Protein AF-A0A329L4V3-F1 (afdb_monomer)

Solvent-accessible surface area (backbone atoms only — not comparable to full-atom values): 9876 Å² total; per-residue (Å²): 91,72,54,47,63,72,74,39,91,45,73,69,56,62,65,65,62,52,62,65,64,41,33,74,31,75,33,57,69,75,56,26,53,53,51,52,52,50,46,50,49,50,50,57,72,71,44,76,59,80,90,75,45,57,59,50,86,49,70,67,51,48,46,64,71,48,48,70,73,63,57,86,51,93,43,31,34,35,33,38,36,25,18,34,92,76,36,27,55,71,47,75,46,78,64,31,73,23,71,97,83,58,58,84,75,53,51,66,60,57,49,51,63,25,59,78,65,70,33,45,22,30,34,41,35,40,38,41,55,86,34,58,32,77,81,51,75,62,59,50,53,51,48,51,55,31,36,55,54,28,48,77,68,73,26,44,60,77,41,40,34,27,31,24,68,99,45,67,34,50,36,43,86,70,66,70,98

Radius of gyration: 18.86 Å; Cα contacts (8 Å, |Δi|>4): 272; chains: 1; bounding box: 40×34×52 Å

Mean predicted aligned error: 10.41 Å

Nearest PDB structures (foldseek):
  2qlc-assembly5_E  TM=9.179E-01  e=7.069E-12  Chlorobaculum tepidum TLS
  7vrn-assembly1_K  TM=6.501E-01  e=2.662E+00  Infectious bursal disease virus
  2df7-assembly1_N  TM=5.686E-01  e=3.193E+00  Infectious bursal disease virus
  3fbm-assembly1_A  TM=5.659E-01  e=3.831E+00  Infectious bursal disease virus
  4a6q-assembly1_A  TM=3.610E-01  e=1.638E+00  Mus musculus

Structure (mmCIF, N/CA/C/O backbone):
data_AF-A0A329L4V3-F1
#
_entry.id   AF-A0A329L4V3-F1
#
loop_
_atom_site.group_PDB
_atom_site.id
_atom_site.type_symbol
_atom_site.label_atom_id
_atom_site.label_alt_id
_atom_site.label_comp_id
_atom_site.label_asym_id
_atom_site.label_entity_id
_atom_site.label_seq_id
_atom_site.pdbx_PDB_ins_code
_atom_site.Cartn_x
_atom_site.Cartn_y
_atom_site.Cartn_z
_atom_site.occupancy
_atom_site.B_iso_or_equiv
_atom_site.auth_seq_id
_atom_site.auth_comp_id
_atom_site.auth_asym_id
_atom_site.auth_atom_id
_atom_site.pdbx_PDB_model_n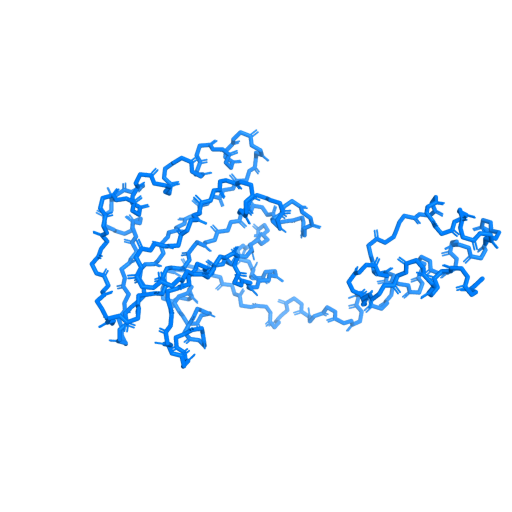um
ATOM 1 N N . MET A 1 1 ? 21.832 -3.636 -29.361 1.00 60.56 1 MET A N 1
ATOM 2 C CA . MET A 1 1 ? 20.584 -4.365 -28.989 1.00 60.56 1 MET A CA 1
ATOM 3 C C . MET A 1 1 ? 20.862 -5.588 -28.113 1.00 60.56 1 MET A C 1
ATOM 5 O O . MET A 1 1 ? 20.188 -5.722 -27.108 1.00 60.56 1 MET A O 1
ATOM 9 N N . GLN A 1 2 ? 21.857 -6.438 -28.414 1.00 65.06 2 GLN A N 1
ATOM 10 C CA . GLN A 1 2 ? 22.253 -7.549 -27.521 1.00 65.06 2 GLN A CA 1
ATOM 11 C C . GLN A 1 2 ? 22.637 -7.089 -26.102 1.00 65.06 2 GLN A C 1
ATOM 13 O O . GLN A 1 2 ? 22.205 -7.708 -25.140 1.00 65.06 2 GLN A O 1
ATOM 18 N N . LEU A 1 3 ? 23.350 -5.962 -25.962 1.00 73.81 3 LEU A N 1
ATOM 19 C CA . LEU A 1 3 ? 23.691 -5.375 -24.654 1.00 73.81 3 LEU A CA 1
ATOM 20 C C . LEU A 1 3 ? 22.460 -4.961 -23.833 1.00 73.81 3 LEU A C 1
ATOM 22 O O . LEU A 1 3 ? 22.457 -5.101 -22.616 1.00 73.81 3 LEU A O 1
ATOM 26 N N . LEU A 1 4 ? 21.393 -4.509 -24.502 1.00 76.12 4 LEU A N 1
ATOM 27 C CA . LEU A 1 4 ? 20.144 -4.110 -23.851 1.00 76.12 4 LEU A CA 1
ATOM 28 C C . LEU A 1 4 ? 19.477 -5.312 -23.165 1.00 76.12 4 LEU A C 1
ATOM 30 O O . LEU A 1 4 ? 19.086 -5.221 -22.009 1.00 76.12 4 LEU A O 1
ATOM 34 N N . PHE A 1 5 ? 19.406 -6.453 -23.857 1.00 75.44 5 PHE A N 1
ATOM 35 C CA . PHE A 1 5 ? 18.840 -7.694 -23.313 1.00 75.44 5 PHE A CA 1
ATOM 36 C C . PHE A 1 5 ? 19.756 -8.395 -22.303 1.00 75.44 5 PHE A C 1
ATOM 38 O O . PHE A 1 5 ? 19.291 -9.242 -21.555 1.00 75.44 5 PHE A O 1
ATOM 45 N N . PHE A 1 6 ? 21.044 -8.043 -22.269 1.00 79.06 6 PHE A N 1
ATOM 46 C CA . PHE A 1 6 ? 21.976 -8.522 -21.246 1.00 79.06 6 PHE A CA 1
ATOM 47 C C . PHE A 1 6 ? 21.888 -7.698 -19.951 1.00 79.06 6 PHE A C 1
ATOM 49 O O . PHE A 1 6 ? 22.116 -8.225 -18.868 1.00 79.06 6 PHE A O 1
ATOM 56 N N . ARG A 1 7 ? 21.557 -6.402 -20.063 1.00 76.12 7 ARG A N 1
ATOM 57 C CA . ARG A 1 7 ? 21.405 -5.471 -18.931 1.00 76.12 7 ARG A CA 1
ATOM 58 C C . ARG A 1 7 ? 20.045 -5.593 -18.237 1.00 76.12 7 ARG A C 1
ATOM 60 O O . ARG A 1 7 ? 19.922 -5.198 -17.085 1.00 76.12 7 ARG A O 1
ATOM 67 N N . ILE A 1 8 ? 19.032 -6.101 -18.936 1.00 78.75 8 ILE A N 1
ATOM 68 C CA . ILE A 1 8 ? 17.637 -6.071 -18.493 1.00 78.75 8 ILE A CA 1
ATOM 69 C C . ILE A 1 8 ? 17.115 -7.487 -18.349 1.00 78.75 8 ILE A C 1
ATOM 71 O O . ILE A 1 8 ? 17.081 -8.244 -19.318 1.00 78.75 8 ILE A O 1
ATOM 75 N N . SER A 1 9 ? 16.650 -7.812 -17.151 1.00 75.50 9 SER A N 1
ATOM 76 C CA . SER A 1 9 ? 16.180 -9.153 -16.803 1.00 75.50 9 SER A CA 1
ATOM 77 C C . SER A 1 9 ? 14.660 -9.225 -16.678 1.00 75.50 9 SER A C 1
ATOM 79 O O . SER A 1 9 ? 14.090 -10.316 -16.688 1.00 75.50 9 SER A O 1
ATOM 81 N N . THR A 1 10 ? 13.977 -8.079 -16.573 1.00 73.06 10 THR A N 1
ATOM 82 C CA . THR A 1 10 ? 12.520 -8.032 -16.399 1.00 73.06 10 THR A CA 1
ATOM 83 C C . THR A 1 10 ? 11.832 -7.032 -17.327 1.00 73.06 10 THR A C 1
ATOM 85 O O . THR A 1 10 ? 12.398 -6.025 -17.750 1.00 73.06 10 THR A O 1
ATOM 88 N N . VAL A 1 11 ? 10.549 -7.281 -17.609 1.00 69.31 11 VAL A N 1
ATOM 89 C CA . VAL A 1 11 ? 9.691 -6.340 -18.352 1.00 69.31 11 VAL A CA 1
ATOM 90 C C . VAL A 1 11 ? 9.584 -4.999 -17.618 1.00 69.31 11 VAL A C 1
ATOM 92 O O . VAL A 1 11 ? 9.545 -3.952 -18.256 1.00 69.31 11 VAL A O 1
ATOM 95 N N . GLN A 1 12 ? 9.580 -5.013 -16.283 1.00 66.50 12 GLN A N 1
ATOM 96 C CA . GLN A 1 12 ? 9.495 -3.796 -15.480 1.00 66.50 12 GLN A CA 1
ATOM 97 C C . GLN A 1 12 ? 10.730 -2.904 -15.665 1.00 66.50 12 GLN A C 1
ATOM 99 O O . GLN A 1 12 ? 10.580 -1.704 -15.879 1.00 66.50 12 GLN A O 1
ATOM 104 N N . GLU A 1 13 ? 11.928 -3.489 -15.639 1.00 72.62 13 GLU A N 1
ATOM 105 C CA . GLU A 1 13 ? 13.185 -2.778 -15.909 1.00 72.62 13 GLU A CA 1
ATOM 106 C C . GLU A 1 13 ? 13.202 -2.193 -17.324 1.00 72.62 13 GLU A C 1
ATOM 108 O O . GLU A 1 13 ? 13.530 -1.022 -17.502 1.00 72.62 13 GLU A O 1
ATOM 113 N N . LEU A 1 14 ? 12.762 -2.967 -18.326 1.00 80.75 14 LEU A N 1
ATOM 114 C CA . LEU A 1 14 ? 12.672 -2.496 -19.711 1.00 80.75 14 LEU A CA 1
ATOM 115 C C . LEU A 1 14 ? 11.777 -1.262 -19.845 1.00 80.75 14 LEU A C 1
ATOM 117 O O . LEU A 1 14 ? 12.086 -0.331 -20.585 1.00 80.75 14 LEU A O 1
ATOM 121 N N . LEU A 1 15 ? 10.648 -1.265 -19.141 1.00 74.31 15 LEU A N 1
ATOM 122 C CA . LEU A 1 15 ? 9.673 -0.188 -19.176 1.00 74.31 15 LEU A CA 1
ATOM 123 C C . LEU A 1 15 ? 10.167 1.085 -18.472 1.00 74.31 15 LEU A C 1
ATOM 125 O O . LEU A 1 15 ? 9.627 2.159 -18.738 1.00 74.31 15 LEU A O 1
ATOM 129 N N . GLU A 1 16 ? 11.141 1.002 -17.573 1.00 76.19 16 GLU A N 1
ATOM 130 C CA . GLU A 1 16 ? 11.609 2.127 -16.753 1.00 76.19 16 GLU A CA 1
ATOM 131 C C . GLU A 1 16 ? 12.876 2.806 -17.268 1.00 76.19 16 GLU A C 1
ATOM 133 O O . GLU A 1 16 ? 13.228 3.861 -16.748 1.00 76.19 16 GLU A O 1
ATOM 138 N N . LEU A 1 17 ? 13.504 2.261 -18.311 1.00 82.94 17 LEU A N 1
ATOM 139 C CA . LEU A 1 17 ? 14.701 2.852 -18.897 1.00 82.94 17 LEU A CA 1
ATOM 140 C C . LEU A 1 17 ? 14.514 4.312 -19.315 1.00 82.94 17 LEU A C 1
ATOM 142 O O . LEU A 1 17 ? 13.510 4.711 -19.920 1.00 82.94 17 LEU A O 1
ATOM 146 N N . THR A 1 18 ? 15.565 5.078 -19.075 1.00 83.56 18 THR A N 1
ATOM 147 C CA . THR A 1 18 ? 15.791 6.411 -19.621 1.00 83.56 18 THR A CA 1
ATOM 148 C C . THR A 1 18 ? 16.388 6.343 -21.028 1.00 83.56 18 THR A C 1
ATOM 150 O O . THR A 1 18 ? 16.866 5.305 -21.495 1.00 83.56 18 THR A O 1
ATOM 153 N N . GLN A 1 19 ? 16.358 7.469 -21.745 1.00 87.38 19 GLN A N 1
ATOM 154 C CA . GLN A 1 19 ? 16.958 7.531 -23.078 1.00 87.38 19 GLN A CA 1
ATOM 155 C C . GLN A 1 19 ? 18.480 7.338 -22.996 1.00 87.38 19 GLN A C 1
ATOM 157 O O . GLN A 1 19 ? 19.067 6.698 -23.867 1.00 87.38 19 GLN A O 1
ATOM 162 N N . GLU A 1 20 ? 19.093 7.875 -21.948 1.00 88.62 20 GLU A N 1
ATOM 163 C CA . GLU A 1 20 ? 20.518 7.822 -21.646 1.00 88.62 20 GLU A CA 1
ATOM 164 C C . GLU A 1 20 ? 20.977 6.373 -21.429 1.00 88.62 20 GLU A C 1
ATOM 166 O O . GLU A 1 20 ? 21.898 5.921 -22.107 1.00 88.62 20 GLU A O 1
ATOM 171 N N . GLU A 1 21 ? 20.267 5.600 -20.604 1.00 88.19 21 GLU A N 1
ATOM 172 C CA . GLU A 1 21 ? 20.581 4.183 -20.348 1.00 88.19 21 GLU A CA 1
ATOM 173 C C . GLU A 1 21 ? 20.454 3.305 -21.602 1.00 88.19 21 GLU A C 1
ATOM 175 O O . GLU A 1 21 ? 21.195 2.334 -21.780 1.00 88.19 21 GLU A O 1
ATOM 180 N N . ILE A 1 22 ? 19.532 3.646 -22.508 1.00 89.25 22 ILE A N 1
ATOM 181 C CA . ILE A 1 22 ? 19.410 2.967 -23.803 1.00 89.25 22 ILE A CA 1
ATOM 182 C C . ILE A 1 22 ? 20.605 3.313 -24.695 1.00 89.25 22 ILE A C 1
ATOM 184 O O . ILE A 1 22 ? 21.134 2.425 -25.366 1.00 89.25 22 ILE A O 1
ATOM 188 N N . ILE A 1 23 ? 21.046 4.575 -24.702 1.00 90.75 23 ILE A N 1
ATOM 189 C CA . ILE A 1 23 ? 22.213 5.020 -25.477 1.00 90.75 23 ILE A CA 1
ATOM 190 C C . ILE A 1 23 ? 23.492 4.331 -24.984 1.00 90.75 23 ILE A C 1
ATOM 192 O O . ILE A 1 23 ? 24.279 3.872 -25.811 1.00 90.75 23 ILE A O 1
ATOM 196 N N . GLU A 1 24 ? 23.654 4.167 -23.668 1.00 91.19 24 GLU A N 1
ATOM 197 C CA . GLU A 1 24 ? 24.756 3.410 -23.049 1.00 91.19 24 GLU A CA 1
ATOM 198 C C . GLU A 1 24 ? 24.824 1.945 -23.512 1.00 91.19 24 GLU A C 1
ATOM 200 O O . GLU A 1 24 ? 25.890 1.337 -23.490 1.00 91.19 24 GLU A O 1
ATOM 205 N N . CYS A 1 25 ? 23.713 1.373 -23.987 1.00 87.12 25 CYS A N 1
ATOM 206 C CA . CYS A 1 25 ? 23.665 0.018 -24.549 1.00 87.12 25 CYS A CA 1
ATOM 207 C C . CYS A 1 25 ? 24.089 -0.044 -26.033 1.00 87.12 25 CYS A C 1
ATOM 209 O O . CYS A 1 25 ? 23.653 -0.947 -26.764 1.00 87.12 25 CYS A O 1
ATOM 211 N N . ASP A 1 26 ? 24.902 0.920 -26.476 1.00 90.69 26 ASP A N 1
ATOM 212 C CA . ASP A 1 26 ? 25.377 1.107 -27.852 1.00 90.69 26 ASP A CA 1
ATOM 213 C C . ASP A 1 26 ? 24.224 1.267 -28.864 1.00 90.69 26 ASP A C 1
ATOM 215 O O . ASP A 1 26 ? 24.149 0.629 -29.919 1.00 90.69 26 ASP A O 1
ATOM 219 N N . ILE A 1 27 ? 23.236 2.096 -28.508 1.00 90.25 27 ILE A N 1
ATOM 220 C CA . ILE A 1 27 ? 22.077 2.394 -29.360 1.00 90.25 27 ILE A CA 1
ATOM 221 C C . ILE A 1 27 ? 22.088 3.877 -29.726 1.00 90.25 27 ILE A C 1
ATOM 223 O O . ILE A 1 27 ? 22.053 4.759 -28.876 1.00 90.25 27 ILE A O 1
ATOM 227 N N . ARG A 1 28 ? 22.069 4.173 -31.031 1.00 93.19 28 ARG A N 1
ATOM 228 C CA . ARG A 1 28 ? 22.086 5.560 -31.525 1.00 93.19 28 ARG A CA 1
ATOM 229 C C . ARG A 1 28 ? 20.877 6.366 -31.017 1.00 93.19 28 ARG A C 1
ATOM 231 O O . ARG A 1 28 ? 19.768 5.822 -30.996 1.00 93.19 28 ARG A O 1
ATOM 238 N N . PRO A 1 29 ? 21.020 7.683 -30.759 1.00 92.06 29 PRO A N 1
ATOM 239 C CA . PRO A 1 29 ? 19.955 8.514 -30.181 1.00 92.06 29 PRO A CA 1
ATOM 240 C C . PRO A 1 29 ? 18.611 8.454 -30.923 1.00 92.06 29 PRO A C 1
ATOM 242 O O . PRO A 1 29 ? 17.552 8.377 -30.302 1.00 92.06 29 PRO A O 1
ATOM 245 N N . ALA A 1 30 ? 18.634 8.421 -32.261 1.00 92.44 30 ALA A N 1
ATOM 246 C CA . ALA A 1 30 ? 17.419 8.306 -33.071 1.00 92.44 30 ALA A CA 1
ATOM 247 C C . ALA A 1 30 ? 16.658 6.993 -32.807 1.00 92.44 30 ALA A C 1
ATOM 249 O O . ALA A 1 30 ? 15.429 6.986 -32.718 1.00 92.44 30 ALA A O 1
ATOM 250 N N . LYS A 1 31 ? 17.386 5.882 -32.635 1.00 90.56 31 LYS A N 1
ATOM 251 C CA . LYS A 1 31 ? 16.799 4.572 -32.339 1.00 90.56 31 LYS A CA 1
ATOM 252 C C . LYS A 1 31 ? 16.355 4.477 -30.880 1.00 90.56 31 LYS A C 1
ATOM 254 O O . LYS A 1 31 ? 15.295 3.915 -30.624 1.00 90.56 31 LYS A O 1
ATOM 259 N N . ALA A 1 32 ? 17.098 5.087 -29.955 1.00 90.50 32 ALA A N 1
ATOM 260 C CA . ALA A 1 32 ? 16.702 5.192 -28.553 1.00 90.50 32 ALA A CA 1
ATOM 261 C C . ALA A 1 32 ? 15.354 5.918 -28.402 1.00 90.50 32 ALA A C 1
ATOM 263 O O . ALA A 1 32 ? 14.456 5.406 -27.738 1.00 90.50 32 ALA A O 1
ATOM 264 N N . LYS A 1 33 ? 15.149 7.035 -29.117 1.00 90.06 33 LYS A N 1
ATOM 265 C CA . LYS A 1 33 ? 13.846 7.724 -29.175 1.00 90.06 33 LYS A CA 1
ATOM 266 C C . LYS A 1 33 ? 12.716 6.822 -29.675 1.00 90.06 33 LYS A C 1
ATOM 268 O O . LYS A 1 33 ? 11.655 6.800 -29.063 1.00 90.06 33 LYS A O 1
ATOM 273 N N . GLN A 1 34 ? 12.939 6.064 -30.752 1.00 92.25 34 GLN A N 1
ATOM 274 C CA . GLN A 1 34 ? 11.935 5.120 -31.263 1.00 92.25 34 GLN A CA 1
ATOM 275 C C . GLN A 1 34 ? 11.583 4.042 -30.230 1.00 92.25 34 GLN A C 1
ATOM 277 O O . GLN A 1 34 ? 10.405 3.758 -30.029 1.00 92.25 34 GLN A O 1
ATOM 282 N N . ILE A 1 35 ? 12.586 3.467 -29.558 1.00 89.44 35 ILE A N 1
ATOM 283 C CA . ILE A 1 35 ? 12.377 2.471 -28.498 1.00 89.44 35 ILE A CA 1
ATOM 284 C C . ILE A 1 35 ? 11.562 3.090 -27.359 1.00 89.44 35 ILE A C 1
ATOM 286 O O . ILE A 1 35 ? 10.541 2.527 -26.978 1.00 89.44 35 ILE A O 1
ATOM 290 N N . MET A 1 36 ? 11.925 4.287 -26.893 1.00 86.31 36 MET A N 1
ATOM 291 C CA . MET A 1 36 ? 11.166 5.008 -25.866 1.00 86.31 36 MET A CA 1
ATOM 292 C C . MET A 1 36 ? 9.708 5.245 -26.267 1.00 86.31 36 MET A C 1
ATOM 294 O O . MET A 1 36 ? 8.806 5.074 -25.446 1.00 86.31 36 MET A O 1
ATOM 298 N N . SER A 1 37 ? 9.449 5.608 -27.525 1.00 86.69 37 SER A N 1
ATOM 299 C CA . SER A 1 37 ? 8.086 5.770 -28.041 1.00 86.69 37 SER A CA 1
ATOM 300 C C . SER A 1 37 ? 7.297 4.461 -28.010 1.00 86.69 37 SER A C 1
ATOM 302 O O . SER A 1 37 ? 6.151 4.463 -27.565 1.00 86.69 37 SER A O 1
ATOM 304 N N . VAL A 1 38 ? 7.904 3.345 -28.423 1.00 88.06 38 VAL A N 1
ATOM 305 C CA . VAL A 1 38 ? 7.265 2.020 -28.388 1.00 88.06 38 VAL A CA 1
ATOM 306 C C . VAL A 1 38 ? 7.005 1.571 -26.952 1.00 88.06 38 VAL A C 1
ATOM 308 O O . VAL A 1 38 ? 5.911 1.098 -26.663 1.00 88.06 38 VAL A O 1
ATOM 311 N N . LEU A 1 39 ? 7.951 1.770 -26.032 1.00 82.88 39 LEU A N 1
ATOM 312 C CA . LEU A 1 39 ? 7.772 1.426 -24.618 1.00 82.88 39 LEU A CA 1
ATOM 313 C C . LEU A 1 39 ? 6.656 2.256 -23.973 1.00 82.88 39 LEU A C 1
ATOM 315 O O . LEU A 1 39 ? 5.828 1.717 -23.242 1.00 82.88 39 LEU A O 1
ATOM 319 N N . ARG A 1 40 ? 6.572 3.555 -24.286 1.00 77.81 40 ARG A N 1
ATOM 320 C CA . ARG A 1 40 ? 5.470 4.424 -23.835 1.00 77.81 40 ARG A CA 1
ATOM 321 C C . ARG A 1 40 ? 4.125 4.001 -24.415 1.00 77.81 40 ARG A C 1
ATOM 323 O O . ARG A 1 40 ? 3.142 3.983 -23.680 1.00 77.81 40 ARG A O 1
ATOM 330 N N . LEU A 1 41 ? 4.078 3.638 -25.695 1.00 79.44 41 LEU A N 1
ATOM 331 C CA . LEU A 1 41 ? 2.865 3.116 -26.323 1.00 79.44 41 LEU A CA 1
ATOM 332 C C . LEU A 1 41 ? 2.452 1.777 -25.699 1.00 79.44 41 LEU A C 1
ATOM 334 O O . LEU A 1 41 ? 1.283 1.584 -25.391 1.00 79.44 41 LEU A O 1
ATOM 338 N N . GLY A 1 42 ? 3.411 0.888 -25.440 1.00 78.25 42 GLY A N 1
ATOM 339 C CA . GLY A 1 42 ? 3.189 -0.371 -24.732 1.00 78.25 42 GLY A CA 1
ATOM 340 C C . GLY A 1 42 ? 2.607 -0.145 -23.338 1.00 78.25 42 GLY A C 1
ATOM 341 O O . GLY A 1 42 ? 1.601 -0.759 -23.001 1.00 78.25 42 GLY A O 1
ATOM 342 N N . LYS A 1 43 ? 3.155 0.807 -22.565 1.00 69.06 43 LYS A N 1
ATOM 343 C CA . LYS A 1 43 ? 2.559 1.232 -21.285 1.00 69.06 43 LYS A CA 1
ATOM 344 C C . LYS A 1 43 ? 1.136 1.733 -21.470 1.00 69.06 43 LYS A C 1
ATOM 346 O O . LYS A 1 43 ? 0.265 1.325 -20.717 1.00 69.06 43 LYS A O 1
ATOM 351 N N . TYR A 1 44 ? 0.897 2.606 -22.447 1.00 67.38 44 TYR A N 1
ATOM 352 C CA . TYR A 1 44 ? -0.424 3.174 -22.708 1.00 67.38 44 TYR A CA 1
ATOM 353 C C . TYR A 1 44 ? -1.467 2.094 -23.027 1.00 67.38 44 TYR A C 1
ATOM 355 O O . TYR A 1 44 ? -2.549 2.117 -22.455 1.00 67.38 44 TYR A O 1
ATOM 363 N N . LEU A 1 45 ? -1.121 1.121 -23.875 1.00 70.31 45 LEU A N 1
ATOM 364 C CA . LEU A 1 45 ? -2.013 0.025 -24.267 1.00 70.31 45 LEU A CA 1
ATOM 365 C C . LEU A 1 45 ? -2.205 -1.022 -23.162 1.00 70.31 45 LEU A C 1
ATOM 367 O O . LEU A 1 45 ? -3.286 -1.586 -23.038 1.00 70.31 45 LEU A O 1
ATOM 371 N N . ALA A 1 46 ? -1.171 -1.283 -22.358 1.00 66.25 46 ALA A N 1
ATOM 372 C CA . ALA A 1 46 ? -1.241 -2.208 -21.225 1.00 66.25 46 ALA A CA 1
ATOM 373 C C . ALA A 1 46 ? -1.895 -1.582 -19.984 1.00 66.25 46 ALA A C 1
ATOM 375 O O . ALA A 1 46 ? -2.232 -2.287 -19.035 1.00 66.25 46 ALA A O 1
ATOM 376 N N . THR A 1 47 ? -2.061 -0.259 -19.971 1.00 59.53 47 THR A N 1
ATOM 377 C CA . THR A 1 47 ? -2.739 0.448 -18.892 1.00 59.53 47 THR A CA 1
ATOM 378 C C . THR A 1 47 ? -4.249 0.288 -19.068 1.00 59.53 47 THR A C 1
ATOM 380 O O . THR A 1 47 ? -4.786 0.761 -20.071 1.00 59.53 47 THR A O 1
ATOM 383 N N . PRO A 1 48 ? -4.967 -0.315 -18.102 1.00 56.19 48 PRO A N 1
ATOM 384 C CA . PRO A 1 48 ? -6.416 -0.433 -18.183 1.00 56.19 48 PRO A CA 1
ATOM 385 C C . PRO A 1 48 ? -7.064 0.951 -18.356 1.00 56.19 48 PRO A C 1
ATOM 387 O O . PRO A 1 48 ? -6.586 1.916 -17.733 1.00 56.19 48 PRO A O 1
ATOM 390 N N . PRO A 1 49 ? -8.147 1.068 -19.150 1.00 58.47 49 PRO A N 1
ATOM 391 C CA . PRO A 1 49 ? -8.913 2.303 -19.272 1.00 58.47 49 PRO A CA 1
ATOM 392 C C . PRO A 1 49 ? -9.235 2.894 -17.895 1.00 58.47 49 PRO A C 1
ATOM 394 O O . PRO A 1 49 ? -9.519 2.171 -16.942 1.00 58.47 49 PRO A O 1
ATOM 397 N N . ALA A 1 50 ? -9.225 4.222 -17.761 1.00 54.25 50 ALA A N 1
ATOM 398 C CA . ALA A 1 50 ? -9.531 4.874 -16.483 1.00 54.25 50 ALA A CA 1
ATOM 399 C C . ALA A 1 50 ? -10.908 4.463 -15.914 1.00 54.25 50 ALA A C 1
ATOM 401 O O . ALA A 1 50 ? -11.090 4.462 -14.701 1.00 54.25 50 ALA A O 1
ATOM 402 N N . SER A 1 51 ? -11.844 4.059 -16.780 1.00 51.31 51 SER A N 1
ATOM 403 C CA . SER A 1 51 ? -13.179 3.559 -16.433 1.00 51.31 51 SER A CA 1
ATOM 404 C C . SER A 1 51 ? -13.203 2.172 -15.779 1.00 51.31 51 SER A C 1
ATOM 406 O O . SER A 1 51 ? -14.240 1.789 -15.252 1.00 51.31 51 SER A O 1
ATOM 408 N N . THR A 1 52 ? -12.101 1.416 -15.800 1.00 61.62 52 THR A N 1
ATOM 409 C CA . THR A 1 52 ? -11.994 0.095 -15.149 1.00 61.62 52 THR A CA 1
ATOM 410 C C . THR A 1 52 ? -11.160 0.126 -13.870 1.00 61.62 52 THR A C 1
ATOM 412 O O . THR A 1 52 ? -10.960 -0.913 -13.247 1.00 61.62 52 THR A O 1
ATOM 415 N N . ARG A 1 53 ? -10.627 1.289 -13.474 1.00 72.75 53 ARG A N 1
ATOM 416 C CA . ARG A 1 53 ? -9.835 1.392 -12.245 1.00 72.75 53 ARG A CA 1
ATOM 417 C C . ARG A 1 53 ? -10.756 1.503 -11.041 1.00 72.75 53 ARG A C 1
ATOM 419 O O . ARG A 1 53 ? -11.627 2.368 -11.002 1.00 72.75 53 ARG A O 1
ATOM 426 N N . ILE A 1 54 ? -10.518 0.650 -10.053 1.00 87.81 54 ILE A N 1
ATOM 427 C CA . ILE A 1 54 ? -11.211 0.696 -8.767 1.00 87.81 54 ILE A CA 1
ATOM 428 C C . ILE A 1 54 ? -10.891 2.041 -8.106 1.00 87.81 54 ILE A C 1
ATOM 430 O O . ILE A 1 54 ? -9.727 2.441 -8.049 1.00 87.81 54 ILE A O 1
ATOM 434 N N . ILE A 1 55 ? -11.922 2.753 -7.652 1.00 94.31 55 ILE A N 1
ATOM 435 C CA . ILE A 1 55 ? -11.795 4.006 -6.904 1.00 94.31 55 ILE A CA 1
ATOM 436 C C . ILE A 1 55 ? -12.133 3.702 -5.455 1.00 94.31 55 ILE A C 1
ATOM 438 O O . ILE A 1 55 ? -13.231 3.224 -5.185 1.00 94.31 55 ILE A O 1
ATOM 442 N N . ILE A 1 56 ? -11.214 4.018 -4.547 1.00 96.12 56 ILE A N 1
ATOM 443 C CA . ILE A 1 56 ? -11.414 3.833 -3.113 1.00 96.12 56 ILE A CA 1
ATOM 444 C C . ILE A 1 56 ? -12.080 5.081 -2.540 1.00 96.12 56 ILE A C 1
ATOM 446 O O . ILE A 1 56 ? -11.509 6.175 -2.560 1.00 96.12 56 ILE A O 1
ATOM 450 N N . LYS A 1 57 ? -13.305 4.925 -2.045 1.00 95.31 57 LYS A N 1
ATOM 451 C CA . LYS A 1 57 ? -14.091 5.981 -1.393 1.00 95.31 57 LYS A CA 1
ATOM 452 C C . LYS A 1 57 ? -14.209 5.751 0.107 1.00 95.31 57 LYS A C 1
ATOM 454 O O . LYS A 1 57 ? -14.408 6.706 0.853 1.00 95.31 57 LYS A O 1
ATOM 459 N N . ASN A 1 58 ? -14.111 4.501 0.539 1.00 96.06 58 ASN A N 1
ATOM 460 C CA . ASN A 1 58 ? -14.218 4.089 1.930 1.00 96.06 58 ASN A CA 1
ATOM 461 C C . ASN A 1 58 ? -13.315 2.864 2.202 1.00 96.06 58 ASN A C 1
ATOM 463 O O . ASN A 1 58 ? -12.770 2.275 1.263 1.00 96.06 58 ASN A O 1
ATOM 467 N N . PRO A 1 59 ? -13.136 2.480 3.476 1.00 96.50 59 PRO A N 1
ATOM 468 C CA . PRO A 1 59 ? -12.361 1.295 3.838 1.00 96.50 59 PRO A CA 1
ATOM 469 C C . PRO A 1 59 ? -12.902 -0.026 3.278 1.00 96.50 59 PRO A C 1
ATOM 471 O O . PRO A 1 59 ? -12.099 -0.916 3.020 1.00 96.50 59 PRO A O 1
ATOM 474 N N . ASP A 1 60 ? -14.208 -0.148 3.014 1.00 96.25 60 ASP A N 1
ATOM 475 C CA . ASP A 1 60 ? -14.777 -1.355 2.393 1.00 96.25 60 ASP A CA 1
ATOM 476 C C . ASP A 1 60 ? -14.251 -1.548 0.961 1.00 96.25 60 ASP A C 1
ATOM 478 O O . ASP A 1 60 ? -13.869 -2.655 0.580 1.00 96.25 60 ASP A O 1
ATOM 482 N N . ASP A 1 61 ? -14.137 -0.467 0.184 1.00 95.88 61 ASP A N 1
ATOM 483 C CA . ASP A 1 61 ? -13.546 -0.511 -1.158 1.00 95.88 61 ASP A CA 1
ATOM 484 C C . ASP A 1 61 ? -12.081 -0.982 -1.098 1.00 95.88 61 ASP A C 1
ATOM 486 O O . ASP A 1 61 ? -11.637 -1.787 -1.919 1.00 95.88 61 ASP A O 1
ATOM 490 N N . ALA A 1 62 ? -11.319 -0.494 -0.112 1.00 96.38 62 ALA A N 1
ATOM 491 C CA . ALA A 1 62 ? -9.938 -0.916 0.109 1.00 96.38 62 ALA A CA 1
ATOM 492 C C . ALA A 1 62 ? -9.854 -2.381 0.560 1.00 96.38 62 ALA A C 1
ATOM 494 O O . ALA A 1 62 ? -8.989 -3.119 0.085 1.00 96.38 62 ALA A O 1
ATOM 495 N N . TYR A 1 63 ? -10.769 -2.822 1.425 1.00 94.94 63 TYR A N 1
ATOM 496 C CA . TYR A 1 63 ? -10.865 -4.208 1.860 1.00 94.94 63 TYR A CA 1
ATOM 497 C C . TYR A 1 63 ? -11.103 -5.154 0.682 1.00 94.94 63 TYR A C 1
ATOM 499 O O . TYR A 1 63 ? -10.381 -6.140 0.547 1.00 94.94 63 TYR A O 1
ATOM 507 N N . GLU A 1 64 ? -12.036 -4.838 -0.219 1.00 92.62 64 GLU A N 1
ATOM 508 C CA . GLU A 1 64 ? -12.306 -5.673 -1.397 1.00 92.62 64 GLU A CA 1
ATOM 509 C C . GLU A 1 64 ? -11.095 -5.761 -2.345 1.00 92.62 64 GLU A C 1
ATOM 511 O O . GLU A 1 64 ? -10.845 -6.819 -2.924 1.00 92.62 64 GLU A O 1
ATOM 516 N N . VAL A 1 65 ? -10.276 -4.705 -2.442 1.00 91.31 65 VAL A N 1
ATOM 517 C CA . VAL A 1 65 ? -8.995 -4.740 -3.179 1.00 91.31 65 VAL A CA 1
ATOM 518 C C . VAL A 1 65 ? -7.958 -5.633 -2.487 1.00 91.31 65 VAL A C 1
ATOM 520 O O . VAL A 1 65 ? -7.174 -6.300 -3.163 1.00 91.31 65 VAL A O 1
ATOM 523 N N . LEU A 1 66 ? -7.932 -5.660 -1.153 1.00 90.81 66 LEU A N 1
ATOM 524 C CA . LEU A 1 66 ? -6.961 -6.431 -0.364 1.00 90.81 66 LEU A CA 1
ATOM 525 C C . LEU A 1 66 ? -7.364 -7.896 -0.173 1.00 90.81 66 LEU A C 1
ATOM 527 O O . LEU A 1 66 ? -6.503 -8.751 0.032 1.00 90.81 66 LEU A O 1
ATOM 531 N N . LYS A 1 67 ? -8.655 -8.206 -0.271 1.00 86.88 67 LYS A N 1
ATOM 532 C CA . LYS A 1 67 ? -9.240 -9.529 -0.030 1.00 86.88 67 LYS A CA 1
ATOM 533 C C . LYS A 1 67 ? -8.561 -10.676 -0.787 1.00 86.88 67 LYS A C 1
ATOM 535 O O . LYS A 1 67 ? -8.347 -11.717 -0.170 1.00 86.88 67 LYS A O 1
ATOM 540 N N . PRO A 1 68 ? -8.125 -10.539 -2.056 1.00 82.81 68 PRO A N 1
ATOM 541 C CA . PRO A 1 68 ? -7.381 -11.604 -2.731 1.00 82.81 68 PRO A CA 1
ATOM 542 C C . PRO A 1 68 ? -6.064 -11.978 -2.033 1.00 82.81 68 PRO A C 1
ATOM 544 O O . PRO A 1 68 ? -5.634 -13.125 -2.120 1.00 82.81 68 PRO A O 1
ATOM 547 N N . HIS A 1 69 ? -5.436 -11.053 -1.300 1.00 78.44 69 HIS A N 1
ATOM 548 C CA . HIS A 1 69 ? -4.197 -11.309 -0.553 1.00 78.44 69 HIS A CA 1
ATOM 549 C C . HIS A 1 69 ? -4.421 -12.104 0.743 1.00 78.44 69 HIS A C 1
ATOM 551 O O . HIS A 1 69 ? -3.454 -12.603 1.327 1.00 78.44 69 HIS A O 1
ATOM 557 N N . LEU A 1 70 ? -5.684 -12.259 1.154 1.00 72.62 70 LEU A N 1
ATOM 558 C CA . LEU A 1 70 ? -6.120 -13.150 2.228 1.00 72.62 70 LEU A CA 1
ATOM 559 C C . LEU A 1 70 ? -6.216 -14.609 1.780 1.00 72.62 70 LEU A C 1
ATOM 561 O O . LEU A 1 70 ? -6.300 -15.500 2.619 1.00 72.62 70 LEU A O 1
ATOM 565 N N . LEU A 1 71 ? -6.204 -14.885 0.476 1.00 65.31 71 LEU A N 1
ATOM 566 C CA . LEU A 1 71 ? -6.211 -16.255 -0.021 1.00 65.31 71 LEU A CA 1
ATOM 567 C C . LEU A 1 71 ? -4.828 -16.876 0.207 1.00 65.31 71 LEU A C 1
ATOM 569 O O . LEU A 1 71 ? -3.807 -16.277 -0.127 1.00 65.31 71 LEU A O 1
ATOM 573 N N . TYR A 1 72 ? -4.804 -18.088 0.770 1.00 57.09 72 TYR A N 1
ATOM 574 C CA . TYR A 1 72 ? -3.582 -18.819 1.122 1.00 57.09 72 TYR A CA 1
ATOM 575 C C . TYR A 1 72 ? -2.694 -18.023 2.109 1.00 57.09 72 TYR A C 1
ATOM 577 O O . TYR A 1 72 ? -1.693 -17.410 1.716 1.00 57.09 72 TYR A O 1
ATOM 585 N N . ARG A 1 73 ? -3.070 -18.035 3.405 1.00 60.97 73 ARG A N 1
ATOM 586 C CA . ARG A 1 73 ? -2.381 -17.349 4.525 1.00 60.97 73 ARG A CA 1
ATOM 587 C C . ARG A 1 73 ? -1.423 -18.257 5.334 1.00 60.97 73 ARG A C 1
ATOM 589 O O . ARG A 1 73 ? -1.676 -18.472 6.515 1.00 60.97 73 ARG A O 1
ATOM 596 N N . PRO A 1 74 ? -0.313 -18.798 4.794 1.00 60.50 74 PRO A N 1
ATOM 597 C CA . PRO A 1 74 ? 0.658 -19.457 5.666 1.00 60.50 74 PRO A CA 1
ATOM 598 C C . PRO A 1 74 ? 1.425 -18.440 6.530 1.00 60.50 74 PRO A C 1
ATOM 600 O O . PRO A 1 74 ? 1.925 -18.804 7.586 1.00 60.50 74 PRO A O 1
ATOM 603 N N . ASN A 1 75 ? 1.514 -17.178 6.084 1.00 71.62 75 ASN A N 1
ATOM 604 C CA . ASN A 1 75 ? 2.434 -16.170 6.607 1.00 71.62 75 ASN A CA 1
ATOM 605 C C . ASN A 1 75 ? 1.789 -14.781 6.696 1.00 71.62 75 ASN A C 1
ATOM 607 O O . ASN A 1 75 ? 0.881 -14.457 5.925 1.00 71.62 75 ASN A O 1
ATOM 611 N N . GLU A 1 76 ? 2.337 -13.959 7.586 1.00 84.94 76 GLU A N 1
ATOM 612 C CA . GLU A 1 76 ? 2.022 -12.541 7.753 1.00 84.94 76 GLU A CA 1
ATOM 613 C C . GLU A 1 76 ? 2.530 -11.718 6.560 1.00 84.94 76 GLU A C 1
ATOM 615 O O . GLU A 1 76 ? 3.630 -11.955 6.043 1.00 84.94 76 GLU A O 1
ATOM 620 N N . LYS A 1 77 ? 1.721 -10.764 6.088 1.00 88.69 77 LYS A N 1
ATOM 621 C CA . LYS A 1 77 ? 2.050 -9.938 4.916 1.00 88.69 77 LYS A CA 1
ATOM 622 C C . LYS A 1 77 ? 1.655 -8.488 5.140 1.00 88.69 77 LYS A C 1
ATOM 624 O O . LYS A 1 77 ? 0.554 -8.218 5.613 1.00 88.69 77 LYS A O 1
ATOM 629 N N . MET A 1 78 ? 2.506 -7.582 4.669 1.00 92.69 78 MET A N 1
ATOM 630 C CA . MET A 1 78 ? 2.155 -6.185 4.444 1.00 92.69 78 MET A CA 1
ATOM 631 C C . MET A 1 78 ? 1.927 -5.953 2.958 1.00 92.69 78 MET A C 1
ATOM 633 O O . MET A 1 78 ? 2.806 -6.181 2.124 1.00 92.69 78 MET A O 1
ATOM 637 N N . VAL A 1 79 ? 0.733 -5.483 2.636 1.00 93.81 79 VAL A N 1
ATOM 638 C CA . VAL A 1 79 ? 0.282 -5.138 1.293 1.00 93.81 79 VAL A CA 1
ATOM 639 C C . VAL A 1 79 ? 0.146 -3.625 1.208 1.00 93.81 79 VAL A C 1
ATOM 641 O O . VAL A 1 79 ? -0.312 -2.978 2.144 1.00 93.81 79 VAL A O 1
ATOM 644 N N . LEU A 1 80 ? 0.541 -3.053 0.082 1.00 97.00 80 LEU A N 1
ATOM 645 C CA . LEU A 1 80 ? 0.396 -1.638 -0.214 1.00 97.00 80 LEU A CA 1
ATOM 646 C C . LEU A 1 80 ? -0.503 -1.467 -1.430 1.00 97.00 80 LEU A C 1
ATOM 648 O O . LEU A 1 80 ? -0.217 -2.017 -2.495 1.00 97.00 80 LEU A O 1
ATOM 652 N N . ILE A 1 81 ? -1.541 -0.653 -1.281 1.00 97.81 81 ILE A N 1
ATOM 653 C CA . ILE A 1 81 ? -2.290 -0.085 -2.399 1.00 97.81 81 ILE A CA 1
ATOM 654 C C . ILE A 1 81 ? -1.682 1.278 -2.714 1.00 97.81 81 ILE A C 1
ATOM 656 O O . ILE A 1 81 ? -1.688 2.163 -1.862 1.00 97.81 81 ILE A O 1
ATOM 660 N N . GLY A 1 82 ? -1.196 1.468 -3.937 1.00 97.69 82 GLY A N 1
ATOM 661 C CA . GLY A 1 82 ? -0.815 2.784 -4.445 1.00 97.69 82 GLY A CA 1
ATOM 662 C C . GLY A 1 82 ? -2.010 3.513 -5.046 1.00 97.69 82 GLY A C 1
ATOM 663 O O . GLY A 1 82 ? -2.732 2.948 -5.872 1.00 97.69 82 GLY A O 1
ATOM 664 N N . LEU A 1 83 ? -2.203 4.773 -4.663 1.00 97.69 83 LEU A N 1
ATOM 665 C CA . LEU A 1 83 ? -3.320 5.610 -5.094 1.00 97.69 83 LEU A CA 1
ATOM 666 C C . LEU A 1 83 ? -2.867 6.740 -6.014 1.00 97.69 83 LEU A C 1
ATOM 668 O O . LEU A 1 83 ? -1.818 7.353 -5.820 1.00 97.69 83 LEU A O 1
ATOM 672 N N . GLY A 1 84 ? -3.687 7.023 -7.024 1.00 94.88 84 GLY A N 1
ATOM 673 C CA . GLY A 1 84 ? -3.574 8.228 -7.841 1.00 94.88 84 GLY A CA 1
ATOM 674 C C . GLY A 1 84 ? -4.401 9.384 -7.277 1.00 94.88 84 GLY A C 1
ATOM 675 O O . GLY A 1 84 ? -5.167 9.219 -6.332 1.00 94.88 84 GLY A O 1
ATOM 676 N N . THR A 1 85 ? -4.335 10.542 -7.939 1.00 91.75 85 THR A N 1
ATOM 677 C CA . THR A 1 85 ? -4.950 11.811 -7.496 1.00 91.75 85 THR A CA 1
ATOM 678 C C . THR A 1 85 ? -6.466 11.756 -7.266 1.00 91.75 85 THR A C 1
ATOM 680 O O . THR A 1 85 ? -7.019 12.621 -6.599 1.00 91.75 85 THR A O 1
ATOM 683 N N . LYS A 1 86 ? -7.168 10.769 -7.836 1.00 92.25 86 LYS A N 1
ATOM 684 C CA . LYS A 1 86 ? -8.618 10.571 -7.658 1.00 92.25 86 LYS A CA 1
ATOM 685 C C . LYS A 1 86 ? -8.947 9.345 -6.797 1.00 92.25 86 LYS A C 1
ATOM 687 O O . LYS A 1 86 ? -10.010 8.757 -6.977 1.00 92.25 86 LYS A O 1
ATOM 692 N N . ASN A 1 87 ? -8.016 8.905 -5.949 1.00 94.44 87 ASN A N 1
ATOM 693 C CA . ASN A 1 87 ? -8.085 7.655 -5.180 1.00 94.44 87 ASN A CA 1
ATOM 694 C C . ASN A 1 87 ? -8.329 6.407 -6.042 1.00 94.44 87 ASN A C 1
ATOM 696 O O . ASN A 1 87 ? -8.837 5.392 -5.568 1.00 94.44 87 ASN A O 1
ATOM 700 N N . ASN A 1 88 ? -7.978 6.465 -7.329 1.00 94.31 88 ASN A N 1
ATOM 701 C CA . ASN A 1 88 ? -7.981 5.283 -8.174 1.00 94.31 88 ASN A CA 1
ATOM 702 C C . ASN A 1 88 ? -6.775 4.412 -7.812 1.00 94.31 88 ASN A C 1
ATOM 704 O O . ASN A 1 88 ? -5.658 4.922 -7.696 1.00 94.31 88 ASN A O 1
ATOM 708 N N . VAL A 1 89 ? -6.983 3.104 -7.720 1.00 94.12 89 VAL A N 1
ATOM 709 C CA . VAL A 1 89 ? -5.900 2.140 -7.529 1.00 94.12 89 VAL A CA 1
ATOM 710 C C . VAL A 1 89 ? -4.960 2.206 -8.736 1.00 94.12 89 VAL A C 1
ATOM 712 O O . VAL A 1 89 ? -5.392 2.114 -9.890 1.00 94.12 89 VAL A O 1
ATOM 715 N N . VAL A 1 90 ? -3.676 2.440 -8.469 1.00 92.75 90 VAL A N 1
ATOM 716 C CA . VAL A 1 90 ? -2.585 2.422 -9.456 1.00 92.75 90 VAL A CA 1
ATOM 717 C C . VAL A 1 90 ? -1.908 1.058 -9.450 1.00 92.75 90 VAL A C 1
ATOM 719 O O . VAL A 1 90 ? -1.632 0.510 -10.515 1.00 92.75 90 VAL A O 1
ATOM 722 N N . PHE A 1 91 ? -1.657 0.508 -8.263 1.00 92.12 91 PHE A N 1
ATOM 723 C CA . PHE A 1 91 ? -1.107 -0.830 -8.078 1.00 92.12 91 PHE A CA 1
ATOM 724 C C . PHE A 1 91 ? -1.483 -1.386 -6.702 1.00 92.12 91 PHE A C 1
ATOM 726 O O . PHE A 1 91 ? -1.803 -0.621 -5.793 1.00 92.12 91 PHE A O 1
ATOM 733 N N . THR A 1 92 ? -1.357 -2.704 -6.556 1.00 92.06 92 THR A N 1
ATOM 734 C CA . THR A 1 92 ? -1.392 -3.401 -5.268 1.00 92.06 92 THR A CA 1
ATOM 735 C C . THR A 1 92 ? -0.211 -4.365 -5.220 1.00 92.06 92 THR A C 1
ATOM 737 O O . THR A 1 92 ? 0.007 -5.114 -6.173 1.00 92.06 92 THR A O 1
ATOM 740 N N . GLU A 1 93 ? 0.593 -4.320 -4.161 1.00 88.94 93 GLU A N 1
ATOM 741 C CA . GLU A 1 93 ? 1.834 -5.099 -4.055 1.00 88.94 93 GLU A CA 1
ATOM 742 C C . GLU A 1 93 ? 2.081 -5.557 -2.615 1.00 88.94 93 GLU A C 1
ATOM 744 O O . GLU A 1 93 ? 1.832 -4.811 -1.672 1.00 88.94 93 GLU A O 1
ATOM 749 N N . VAL A 1 94 ? 2.598 -6.776 -2.438 1.00 90.19 94 VAL A N 1
ATOM 750 C CA . VAL A 1 94 ? 3.114 -7.238 -1.142 1.00 90.19 94 VAL A CA 1
ATOM 751 C C . VAL A 1 94 ? 4.506 -6.639 -0.955 1.00 90.19 94 VAL A C 1
ATOM 753 O O . VAL A 1 94 ? 5.430 -7.001 -1.678 1.00 90.19 94 VAL A O 1
ATOM 756 N N . ILE A 1 95 ? 4.652 -5.719 -0.006 1.00 90.12 95 ILE A N 1
ATOM 757 C CA . ILE A 1 95 ? 5.899 -4.972 0.227 1.00 90.12 95 ILE A CA 1
ATOM 758 C C . ILE A 1 95 ? 6.767 -5.580 1.328 1.00 90.12 95 ILE A C 1
ATOM 760 O O . ILE A 1 95 ? 7.949 -5.263 1.435 1.00 90.12 95 ILE A O 1
ATOM 764 N N . SER A 1 96 ? 6.185 -6.444 2.155 1.00 87.25 96 SER A N 1
ATOM 765 C CA . SER A 1 96 ? 6.907 -7.210 3.162 1.00 87.25 96 SER A CA 1
ATOM 766 C C . SER A 1 96 ? 6.140 -8.501 3.448 1.00 87.25 96 SER A C 1
ATOM 768 O O . SER A 1 96 ? 4.907 -8.534 3.400 1.00 87.25 96 SER A O 1
ATOM 770 N N . SER A 1 97 ? 6.873 -9.577 3.705 1.00 82.56 97 SER A N 1
ATOM 771 C CA . SER A 1 97 ? 6.325 -10.873 4.101 1.00 82.56 97 SER A CA 1
ATOM 772 C C . SER A 1 97 ? 7.207 -11.451 5.197 1.00 82.56 97 SER A C 1
ATOM 774 O O . SER A 1 97 ? 8.398 -11.667 4.964 1.00 82.56 97 SER A O 1
ATOM 776 N N . GLY A 1 98 ? 6.633 -11.680 6.373 1.00 67.69 98 GLY A N 1
ATOM 777 C CA . GLY A 1 98 ? 7.337 -12.214 7.536 1.00 67.69 98 GLY A CA 1
ATOM 778 C C . GLY A 1 98 ? 7.015 -13.686 7.788 1.00 67.69 98 GLY A C 1
ATOM 779 O O . GLY A 1 98 ? 6.015 -14.218 7.309 1.00 67.69 98 GLY A O 1
ATOM 780 N N . THR A 1 99 ? 7.852 -14.350 8.581 1.00 56.12 99 THR A N 1
ATOM 781 C CA . THR A 1 99 ? 7.516 -15.621 9.247 1.00 56.12 99 THR A CA 1
ATOM 782 C C . THR A 1 99 ? 7.113 -15.345 10.689 1.00 56.12 99 THR A C 1
ATOM 784 O O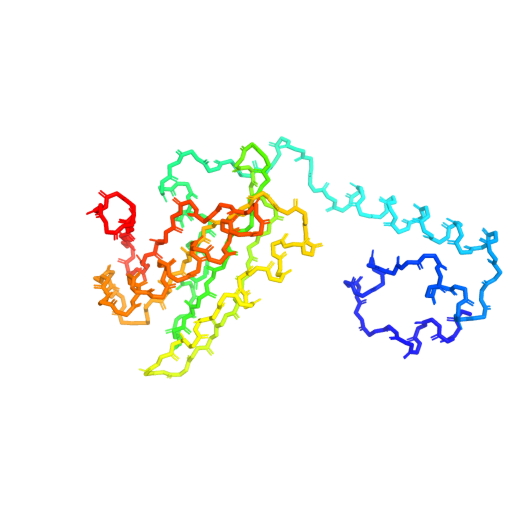 . THR A 1 99 ? 7.860 -14.643 11.358 1.00 56.12 99 THR A O 1
ATOM 787 N N . LEU A 1 100 ? 6.004 -15.946 11.142 1.00 45.06 100 LEU A N 1
ATOM 788 C CA . LEU A 1 100 ? 5.453 -16.118 12.507 1.00 45.06 100 LEU A CA 1
ATOM 789 C C . LEU A 1 100 ? 5.528 -14.985 13.568 1.00 45.06 100 LEU A C 1
ATOM 791 O O . LEU A 1 100 ? 4.657 -14.995 14.425 1.00 45.06 100 LEU A O 1
ATOM 795 N N . ASN A 1 101 ? 6.479 -14.040 13.556 1.00 42.03 101 ASN A N 1
ATOM 796 C CA . ASN A 1 101 ? 6.767 -13.135 14.681 1.00 42.03 101 ASN A CA 1
ATOM 797 C C . ASN A 1 101 ? 7.077 -11.666 14.316 1.00 42.03 101 ASN A C 1
ATOM 799 O O . ASN A 1 101 ? 7.451 -10.919 15.216 1.00 42.03 101 ASN A O 1
ATOM 803 N N . SER A 1 102 ? 7.013 -11.246 13.048 1.00 52.38 102 SER A N 1
ATOM 804 C CA . SER A 1 102 ? 6.917 -9.822 12.652 1.00 52.38 102 SER A CA 1
ATOM 805 C C . SER A 1 102 ? 7.094 -9.644 11.147 1.00 52.38 102 SER A C 1
ATOM 807 O O . SER A 1 102 ? 8.006 -10.201 10.525 1.00 52.38 102 SER A O 1
ATOM 809 N N . CYS A 1 103 ? 6.269 -8.787 10.556 1.00 61.00 103 CYS A N 1
ATOM 810 C CA . CYS A 1 103 ? 6.558 -8.193 9.263 1.00 61.00 103 CYS A CA 1
ATOM 811 C C . CYS A 1 103 ? 7.328 -6.879 9.474 1.00 61.00 103 CYS A C 1
ATOM 813 O O . CYS A 1 103 ? 6.744 -5.868 9.853 1.00 61.00 103 CYS A O 1
ATOM 815 N N . LEU A 1 104 ? 8.642 -6.866 9.217 1.00 74.56 104 LEU A N 1
ATOM 816 C CA . LEU A 1 104 ? 9.430 -5.629 9.285 1.00 74.56 104 LEU A CA 1
ATOM 817 C C . LEU A 1 104 ? 8.945 -4.664 8.199 1.00 74.56 104 LEU A C 1
ATOM 819 O O . LEU A 1 104 ? 9.212 -4.851 7.006 1.00 74.56 104 LEU A O 1
ATOM 823 N N . LEU A 1 105 ? 8.210 -3.639 8.619 1.00 86.81 105 LEU A N 1
ATOM 824 C CA . LEU A 1 105 ? 7.742 -2.563 7.765 1.00 86.81 105 LEU A CA 1
ATOM 825 C C . LEU A 1 105 ? 8.552 -1.305 8.063 1.00 86.81 105 LEU A C 1
ATOM 827 O O . LEU A 1 105 ? 8.692 -0.885 9.206 1.00 86.81 105 LEU A O 1
ATOM 831 N N . THR A 1 106 ? 9.098 -0.694 7.017 1.00 90.75 106 THR A N 1
ATOM 832 C CA . THR A 1 106 ? 9.858 0.553 7.128 1.00 90.75 106 THR A CA 1
ATOM 833 C C . THR A 1 106 ? 9.325 1.566 6.122 1.00 90.75 106 THR A C 1
ATOM 835 O O . THR A 1 106 ? 8.807 1.159 5.074 1.00 90.75 106 THR A O 1
ATOM 838 N N . PRO A 1 107 ? 9.493 2.879 6.368 1.00 95.25 107 PRO A N 1
ATOM 839 C CA . PRO A 1 107 ? 9.090 3.902 5.408 1.00 95.25 107 PRO A CA 1
ATOM 840 C C . PRO A 1 107 ? 9.644 3.655 4.003 1.00 95.25 107 PRO A C 1
ATOM 842 O O . PRO A 1 107 ? 8.927 3.807 3.023 1.00 95.25 107 PRO A O 1
ATOM 845 N N . LEU A 1 108 ? 10.888 3.182 3.879 1.00 93.25 108 LEU A N 1
ATOM 846 C CA . LEU A 1 108 ? 11.511 2.945 2.577 1.00 93.25 108 LEU A CA 1
ATOM 847 C C . LEU A 1 108 ? 10.749 1.914 1.725 1.00 93.25 108 LEU A C 1
ATOM 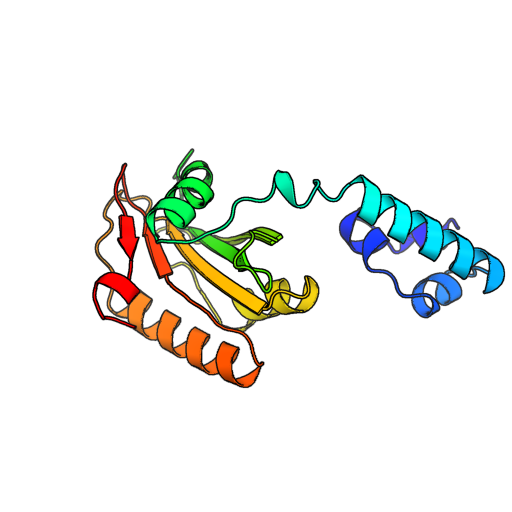849 O O . LEU A 1 108 ? 10.621 2.110 0.514 1.00 93.25 108 LEU A O 1
ATOM 853 N N . LEU A 1 109 ? 10.222 0.853 2.347 1.00 94.06 109 LEU A N 1
ATOM 854 C CA . LEU A 1 109 ? 9.435 -0.178 1.658 1.00 94.06 109 LEU A CA 1
ATOM 855 C C . LEU A 1 109 ? 8.095 0.359 1.144 1.00 94.06 109 LEU A C 1
ATOM 857 O O . LEU A 1 109 ? 7.589 -0.136 0.141 1.00 94.06 109 LEU A O 1
ATOM 861 N N . VAL A 1 110 ? 7.546 1.387 1.794 1.00 96.94 110 VAL A N 1
ATOM 862 C CA . VAL A 1 110 ? 6.283 2.023 1.399 1.00 96.94 110 VAL A CA 1
ATOM 863 C C . VAL A 1 110 ? 6.517 3.126 0.369 1.00 96.94 110 VAL A C 1
ATOM 865 O O . VAL A 1 110 ? 5.887 3.145 -0.684 1.00 96.94 110 VAL A O 1
ATOM 868 N N . LEU A 1 111 ? 7.449 4.042 0.630 1.00 97.62 111 LEU A N 1
ATOM 869 C CA . LEU A 1 111 ? 7.629 5.245 -0.183 1.00 97.62 111 LEU A CA 1
ATOM 870 C C . LEU A 1 111 ? 8.235 4.938 -1.552 1.00 97.62 111 LEU A C 1
ATOM 872 O O . LE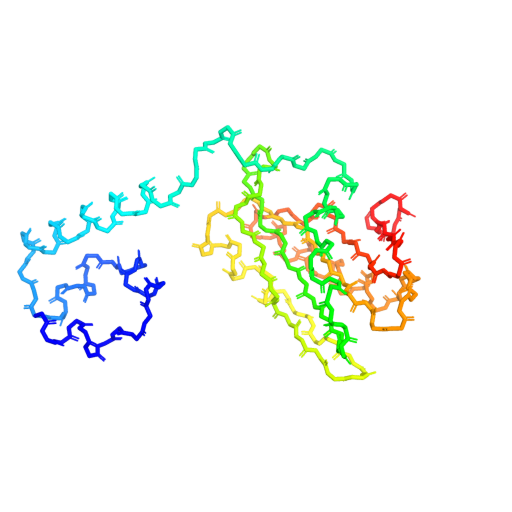U A 1 111 ? 7.794 5.490 -2.559 1.00 97.62 111 LEU A O 1
ATOM 876 N N . ARG A 1 112 ? 9.215 4.028 -1.626 1.00 95.62 112 ARG A N 1
ATOM 877 C CA . ARG A 1 112 ? 9.890 3.688 -2.887 1.00 95.62 112 ARG A CA 1
ATOM 878 C C . ARG A 1 112 ? 8.911 3.255 -3.992 1.00 95.62 112 ARG A C 1
ATOM 880 O O . ARG A 1 112 ? 8.983 3.843 -5.073 1.00 95.62 112 ARG A O 1
ATOM 887 N N . PRO A 1 113 ? 8.006 2.276 -3.786 1.00 93.50 113 PRO A N 1
ATOM 888 C CA . PRO A 1 113 ? 7.053 1.879 -4.823 1.00 93.50 113 PRO A CA 1
ATOM 889 C C . PRO A 1 113 ? 6.021 2.968 -5.156 1.00 93.50 113 PRO A C 1
ATOM 891 O O . PRO A 1 113 ? 5.627 3.067 -6.319 1.00 93.50 113 PRO A O 1
ATOM 894 N N . LEU A 1 114 ? 5.620 3.808 -4.191 1.00 97.00 114 LEU A N 1
ATOM 895 C CA . LEU A 1 114 ? 4.714 4.939 -4.440 1.00 97.00 114 LEU A CA 1
ATOM 896 C C . LEU A 1 114 ? 5.354 5.981 -5.361 1.00 97.00 114 LEU A C 1
ATOM 898 O O . LEU A 1 114 ? 4.767 6.346 -6.382 1.00 97.00 114 LEU A O 1
ATOM 902 N N . ILE A 1 115 ? 6.583 6.398 -5.045 1.00 95.81 115 ILE A N 1
ATOM 903 C CA . ILE A 1 115 ? 7.344 7.386 -5.823 1.00 95.81 115 ILE A CA 1
ATOM 904 C C . ILE A 1 115 ? 7.614 6.850 -7.228 1.00 95.81 115 ILE A C 1
ATOM 906 O O . ILE A 1 115 ? 7.314 7.511 -8.220 1.00 95.81 115 ILE A O 1
ATOM 910 N N . LYS A 1 116 ? 8.113 5.612 -7.326 1.00 92.75 116 LYS A N 1
ATOM 911 C CA . LYS A 1 116 ? 8.446 4.961 -8.603 1.00 92.75 116 LYS A CA 1
ATOM 912 C C . LYS A 1 116 ? 7.270 4.942 -9.583 1.00 92.75 116 LYS A C 1
ATOM 914 O O . LYS A 1 116 ? 7.464 4.997 -10.796 1.00 92.75 116 LYS A O 1
ATOM 919 N N . ARG A 1 117 ? 6.046 4.849 -9.058 1.00 88.75 117 ARG A N 1
ATOM 920 C CA . ARG A 1 117 ? 4.808 4.730 -9.839 1.00 88.75 117 ARG A CA 1
ATOM 921 C C . ARG A 1 117 ? 3.978 6.014 -9.852 1.00 88.75 117 ARG A C 1
ATOM 923 O O . ARG A 1 117 ? 2.824 5.964 -10.269 1.00 88.75 117 ARG A O 1
ATOM 930 N N . ASN A 1 118 ? 4.559 7.150 -9.454 1.00 92.44 118 ASN A N 1
ATOM 931 C CA . ASN A 1 118 ? 3.911 8.468 -9.432 1.00 92.44 118 ASN A CA 1
ATOM 932 C C . ASN A 1 118 ? 2.549 8.455 -8.713 1.00 92.44 118 ASN A C 1
ATOM 934 O O . ASN A 1 118 ? 1.570 9.028 -9.195 1.00 92.44 118 ASN A O 1
ATOM 938 N N . CYS A 1 119 ? 2.468 7.741 -7.593 1.00 96.38 119 CYS A N 1
ATOM 939 C CA . CYS A 1 119 ? 1.284 7.750 -6.741 1.00 96.38 119 CYS A CA 1
ATOM 940 C C . CYS A 1 119 ? 1.241 9.040 -5.916 1.00 96.38 119 CYS A C 1
ATOM 942 O O . CYS A 1 119 ? 2.278 9.622 -5.615 1.00 96.38 119 CYS A O 1
ATOM 944 N N . THR A 1 120 ? 0.043 9.471 -5.532 1.00 97.25 120 THR A N 1
ATOM 945 C CA . THR A 1 120 ? -0.157 10.576 -4.580 1.00 97.25 120 THR A CA 1
ATOM 946 C C . THR A 1 120 ? -0.161 10.091 -3.133 1.00 97.25 120 THR A C 1
ATOM 948 O O . THR A 1 120 ? -0.091 10.890 -2.208 1.00 97.25 120 THR A O 1
ATOM 951 N N . GLY A 1 121 ? -0.251 8.779 -2.922 1.00 97.69 121 GLY A N 1
ATOM 952 C CA . GLY A 1 121 ? -0.404 8.199 -1.600 1.00 97.69 121 GLY A CA 1
ATOM 953 C C . GLY A 1 121 ? -0.704 6.710 -1.650 1.00 97.69 121 GLY A C 1
ATOM 954 O O . GLY A 1 121 ? -0.609 6.090 -2.713 1.00 97.69 121 GLY A O 1
ATOM 955 N N . GLY A 1 122 ? -1.091 6.139 -0.515 1.00 98.00 122 GLY A N 1
ATOM 956 C CA . GLY A 1 122 ? -1.438 4.727 -0.441 1.00 98.00 122 GLY A CA 1
ATOM 957 C C . GLY A 1 122 ? -2.224 4.311 0.795 1.00 98.00 122 GLY A C 1
ATOM 958 O O . GLY A 1 122 ? -2.444 5.093 1.715 1.00 98.00 122 GLY A O 1
ATOM 959 N N . ILE A 1 123 ? -2.637 3.047 0.796 1.00 98.50 123 ILE A N 1
ATOM 960 C CA . ILE A 1 123 ? -3.278 2.370 1.930 1.00 98.50 123 ILE A CA 1
ATOM 961 C C . ILE A 1 123 ? -2.464 1.127 2.263 1.00 98.50 123 ILE A C 1
ATOM 963 O O . ILE A 1 123 ? -2.084 0.372 1.363 1.00 98.50 123 ILE A O 1
ATOM 967 N N . LEU A 1 124 ? -2.208 0.917 3.551 1.00 97.62 124 LEU A N 1
ATOM 968 C CA . LEU A 1 124 ? -1.546 -0.284 4.052 1.00 97.62 124 LEU A CA 1
ATOM 969 C C . LEU A 1 124 ? -2.580 -1.367 4.373 1.00 97.62 124 LEU A C 1
ATOM 971 O O . LEU A 1 124 ? -3.665 -1.075 4.870 1.00 97.62 124 LEU A O 1
ATOM 975 N N . GLY A 1 125 ? -2.235 -2.619 4.098 1.00 95.81 125 GLY A N 1
ATOM 976 C CA . GLY A 1 125 ? -3.010 -3.801 4.448 1.00 95.81 125 GLY A CA 1
ATOM 977 C C . GLY A 1 125 ? -2.138 -4.801 5.192 1.00 95.81 125 GLY A C 1
ATOM 978 O O . GLY A 1 125 ? -1.204 -5.344 4.606 1.00 95.81 125 GLY A O 1
ATOM 979 N N . HIS A 1 126 ? -2.446 -5.070 6.452 1.00 94.19 126 HIS A N 1
ATOM 980 C CA . HIS A 1 126 ? -1.744 -6.047 7.277 1.00 94.19 126 HIS A CA 1
ATOM 981 C C . HIS A 1 126 ? -2.555 -7.326 7.362 1.00 94.19 126 HIS A C 1
ATOM 983 O O . HIS A 1 126 ? -3.630 -7.357 7.950 1.00 94.19 126 HIS A O 1
ATOM 989 N N . VAL A 1 127 ? -2.057 -8.389 6.743 1.00 88.75 127 VAL A N 1
ATOM 990 C CA . VAL A 1 127 ? -2.709 -9.698 6.760 1.00 88.75 127 VAL A CA 1
ATOM 991 C C . VAL A 1 127 ? -2.194 -10.494 7.950 1.00 88.75 127 VAL A C 1
ATOM 993 O O . VAL A 1 127 ? -1.043 -10.939 7.935 1.00 88.75 127 VAL A O 1
ATOM 996 N N . HIS A 1 128 ? -3.052 -10.720 8.945 1.00 84.88 128 HIS A N 1
ATOM 997 C CA . HIS A 1 128 ? -2.745 -11.605 10.068 1.00 84.88 128 HIS A CA 1
ATOM 998 C C . HIS A 1 128 ? -3.094 -13.055 9.694 1.00 84.88 128 HIS A C 1
ATOM 1000 O O . HIS A 1 128 ? -4.234 -13.339 9.315 1.00 84.88 128 HIS A O 1
ATOM 1006 N N . PRO A 1 129 ? -2.151 -14.012 9.795 1.00 78.06 129 PRO A N 1
ATOM 1007 C CA . PRO A 1 129 ? -2.435 -15.417 9.504 1.00 78.06 129 PRO A CA 1
ATOM 1008 C C . PRO A 1 129 ? -3.356 -16.059 10.554 1.00 78.06 129 PRO A C 1
ATOM 1010 O O . PRO A 1 129 ? -4.018 -17.044 10.246 1.00 78.06 129 PRO A O 1
ATOM 1013 N N . SER A 1 130 ? -3.430 -15.489 11.763 1.00 82.25 130 SER A N 1
ATOM 1014 C CA . SER A 1 130 ? -4.334 -15.922 12.839 1.00 82.25 130 SER A CA 1
ATOM 1015 C C . SER A 1 130 ? -5.814 -15.662 12.543 1.00 82.25 130 SER A C 1
ATOM 1017 O O . SER A 1 130 ? -6.666 -16.258 13.195 1.00 82.25 130 SER A O 1
ATOM 1019 N N . GLY A 1 131 ? -6.119 -14.759 11.604 1.00 81.75 131 GLY A N 1
ATOM 1020 C CA . GLY A 1 131 ? -7.482 -14.323 11.309 1.00 81.75 131 GLY A CA 1
ATOM 1021 C C . GLY A 1 131 ? -8.043 -13.270 12.274 1.00 81.75 131 GLY A C 1
ATOM 1022 O O . GLY A 1 131 ? -9.151 -12.791 12.037 1.00 81.75 131 GLY A O 1
ATOM 1023 N N . ASP A 1 132 ? -7.302 -12.869 13.313 1.00 87.19 132 ASP A N 1
ATOM 1024 C CA . ASP A 1 132 ? -7.668 -11.742 14.180 1.00 87.19 132 ASP A CA 1
ATOM 1025 C C . ASP A 1 132 ? -7.387 -10.413 13.463 1.00 87.19 132 ASP A C 1
ATOM 1027 O O . ASP A 1 132 ? -6.362 -10.252 12.810 1.00 87.19 132 ASP A O 1
ATOM 1031 N N . CYS A 1 133 ? -8.311 -9.459 13.560 1.00 91.31 133 CYS A N 1
ATOM 1032 C CA . CYS A 1 133 ? -8.163 -8.114 13.004 1.00 91.31 133 CYS A CA 1
ATOM 1033 C C . CYS A 1 133 ? -7.854 -7.059 14.081 1.00 91.31 133 CYS A C 1
ATOM 1035 O O . CYS A 1 133 ? -7.983 -5.857 13.835 1.00 91.31 133 CYS A O 1
ATOM 1037 N N . THR A 1 134 ? -7.524 -7.481 15.302 1.00 92.19 134 THR A N 1
ATOM 1038 C CA . THR A 1 134 ? -7.187 -6.576 16.401 1.00 92.19 134 THR A CA 1
ATOM 1039 C C . THR A 1 134 ? -5.839 -5.899 16.129 1.00 92.19 134 THR A C 1
ATOM 1041 O O . THR A 1 134 ? -4.830 -6.588 15.996 1.00 92.19 134 THR A O 1
ATOM 1044 N N . PRO A 1 135 ? -5.788 -4.554 16.059 1.00 92.94 135 PRO A N 1
ATOM 1045 C CA . PRO A 1 135 ? -4.538 -3.848 15.822 1.00 92.94 135 PRO A CA 1
ATOM 1046 C C . PRO A 1 135 ? -3.621 -3.947 17.038 1.00 92.94 135 PRO A C 1
ATOM 1048 O O . PRO A 1 135 ? -4.051 -3.725 18.176 1.00 92.94 135 PRO A O 1
ATOM 1051 N N . SER A 1 136 ? -2.346 -4.224 16.796 1.00 91.25 136 SER A N 1
ATOM 1052 C CA . SER A 1 136 ? -1.313 -4.164 17.821 1.00 91.25 136 SER A CA 1
ATOM 1053 C C . SER A 1 136 ? -0.838 -2.716 18.042 1.00 91.25 136 SER A C 1
ATOM 1055 O O . SER A 1 136 ? -0.969 -1.859 17.160 1.00 91.25 136 SER A O 1
ATOM 1057 N N . PRO A 1 137 ? -0.247 -2.397 19.209 1.00 91.75 137 PRO A N 1
ATOM 1058 C CA . PRO A 1 137 ? 0.406 -1.104 19.420 1.00 91.75 137 PRO A CA 1
ATOM 1059 C C . PRO A 1 137 ? 1.534 -0.828 18.415 1.00 91.75 137 PRO A C 1
ATOM 1061 O O . PRO A 1 137 ? 1.777 0.327 18.063 1.00 91.75 137 PRO A O 1
ATOM 1064 N N . GLU A 1 138 ? 2.206 -1.884 17.947 1.00 89.94 138 GLU A N 1
ATOM 1065 C CA . GLU A 1 138 ? 3.271 -1.800 16.950 1.00 89.94 138 GLU A CA 1
ATOM 1066 C C . GLU A 1 138 ? 2.723 -1.368 15.586 1.00 89.94 138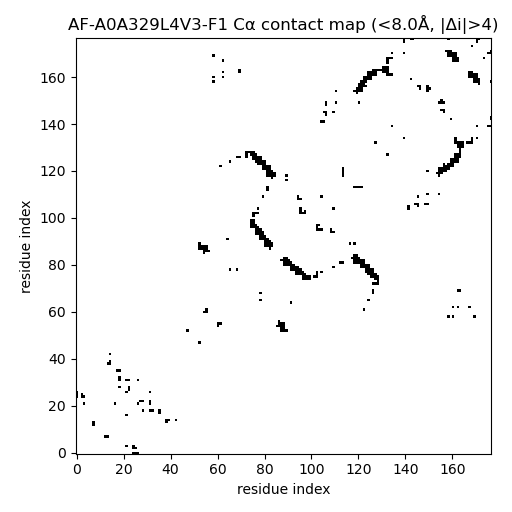 GLU A C 1
ATOM 1068 O O . GLU A 1 138 ? 3.297 -0.467 14.973 1.00 89.94 138 GLU A O 1
ATOM 1073 N N . ASP A 1 139 ? 1.560 -1.889 15.176 1.00 90.94 139 ASP A N 1
ATOM 1074 C CA . ASP A 1 139 ? 0.886 -1.489 13.932 1.00 90.94 139 ASP A CA 1
ATOM 1075 C C . ASP A 1 139 ? 0.605 0.014 13.927 1.00 90.94 139 ASP A C 1
ATOM 1077 O O . ASP A 1 139 ? 0.884 0.712 12.953 1.00 90.94 139 ASP A O 1
ATOM 1081 N N . VAL A 1 140 ? 0.104 0.553 15.040 1.00 94.38 140 VAL A N 1
ATOM 1082 C CA . VAL A 1 140 ? -0.180 1.990 15.165 1.00 94.38 140 VAL A CA 1
ATOM 1083 C C . VAL A 1 140 ? 1.111 2.812 15.122 1.00 94.38 140 VAL A C 1
ATOM 1085 O O . VAL A 1 140 ? 1.178 3.820 14.414 1.00 94.38 140 VAL A O 1
ATOM 1088 N N . LEU A 1 141 ? 2.144 2.391 15.856 1.00 94.25 141 LEU A N 1
ATOM 1089 C CA . LEU A 1 141 ? 3.417 3.110 15.935 1.00 94.25 141 LEU A CA 1
ATOM 1090 C C . LEU A 1 141 ? 4.136 3.158 14.579 1.00 94.25 141 LEU A C 1
ATOM 1092 O O . LEU A 1 141 ? 4.589 4.227 14.150 1.00 94.25 141 LEU A O 1
ATOM 1096 N N . VAL A 1 142 ? 4.221 2.017 13.891 1.00 92.56 142 VAL A N 1
ATOM 1097 C CA . VAL A 1 142 ? 4.882 1.933 12.585 1.00 92.56 142 VAL A CA 1
ATOM 1098 C C . VAL A 1 142 ? 4.111 2.737 11.541 1.00 92.56 142 VAL A C 1
ATOM 1100 O O . VAL A 1 142 ? 4.719 3.459 10.753 1.00 92.56 142 VAL A O 1
ATOM 1103 N N . THR A 1 143 ? 2.776 2.713 11.591 1.00 95.75 143 THR A N 1
ATOM 1104 C CA . THR A 1 143 ? 1.929 3.488 10.672 1.00 95.75 143 THR A CA 1
ATOM 1105 C C . THR A 1 143 ? 2.157 4.980 10.818 1.00 95.75 143 THR A C 1
ATOM 1107 O O . THR A 1 143 ? 2.371 5.649 9.811 1.00 95.75 143 THR A O 1
ATOM 1110 N N . LYS A 1 144 ? 2.184 5.502 12.050 1.00 96.44 144 LYS A N 1
ATOM 1111 C CA . LYS A 1 144 ? 2.459 6.927 12.299 1.00 96.44 144 LYS A CA 1
ATOM 1112 C C . LYS A 1 144 ? 3.825 7.335 11.763 1.00 96.44 144 LYS A C 1
ATOM 1114 O O . LYS A 1 144 ? 3.931 8.308 11.028 1.00 96.44 144 LYS A O 1
ATOM 1119 N N . THR A 1 145 ? 4.842 6.514 12.021 1.00 96.19 145 THR A N 1
ATOM 1120 C CA . THR A 1 145 ? 6.197 6.740 11.497 1.00 96.19 145 THR A CA 1
ATOM 1121 C C . THR A 1 145 ? 6.219 6.800 9.963 1.00 96.19 145 THR A C 1
ATOM 1123 O O . THR A 1 145 ? 6.909 7.629 9.369 1.00 96.19 145 THR A O 1
ATOM 1126 N N . ILE A 1 146 ? 5.457 5.930 9.297 1.00 96.94 146 ILE A N 1
ATOM 1127 C CA . ILE A 1 146 ? 5.343 5.919 7.834 1.00 96.94 146 ILE A CA 1
ATOM 1128 C C . ILE A 1 146 ? 4.558 7.134 7.333 1.00 96.94 146 ILE A C 1
ATOM 1130 O O . ILE A 1 146 ? 4.964 7.720 6.333 1.00 96.94 146 ILE A O 1
ATOM 1134 N N . MET A 1 147 ? 3.468 7.520 8.001 1.00 98.12 147 MET A N 1
ATOM 1135 C CA . MET A 1 147 ? 2.678 8.708 7.659 1.00 98.12 147 MET A CA 1
ATOM 1136 C C . MET A 1 147 ? 3.524 9.981 7.738 1.00 98.12 147 MET A C 1
ATOM 1138 O O . MET A 1 147 ? 3.494 10.783 6.804 1.00 98.12 147 MET A O 1
ATOM 1142 N N . ASP A 1 148 ? 4.336 10.128 8.785 1.00 97.56 148 ASP A N 1
ATOM 1143 C CA . ASP A 1 148 ? 5.244 11.267 8.950 1.00 97.56 148 ASP A CA 1
ATOM 1144 C C . ASP A 1 148 ? 6.273 11.327 7.811 1.00 97.56 148 ASP A C 1
ATOM 1146 O O . ASP A 1 148 ? 6.471 12.370 7.179 1.00 97.56 148 ASP A O 1
ATOM 1150 N N . ALA A 1 149 ? 6.889 10.187 7.483 1.00 97.69 149 ALA A N 1
ATOM 1151 C CA . ALA A 1 149 ? 7.844 10.093 6.382 1.00 97.69 149 ALA A CA 1
ATOM 1152 C C . ALA A 1 149 ? 7.190 10.333 5.007 1.00 97.69 149 ALA A C 1
ATOM 1154 O O . ALA A 1 149 ? 7.783 10.981 4.145 1.00 97.69 149 ALA A O 1
ATOM 1155 N N . ALA A 1 150 ? 5.969 9.835 4.795 1.00 97.81 150 ALA A N 1
ATOM 1156 C CA . ALA A 1 150 ? 5.204 10.055 3.571 1.00 97.81 150 ALA A CA 1
ATOM 1157 C C . ALA A 1 150 ? 4.870 11.535 3.384 1.00 97.81 150 ALA A C 1
ATOM 1159 O O . ALA A 1 150 ? 5.116 12.082 2.307 1.00 97.81 150 ALA A O 1
ATOM 1160 N N . SER A 1 151 ? 4.410 12.193 4.450 1.00 97.62 151 SER A N 1
ATOM 1161 C CA . SER A 1 151 ? 4.092 13.621 4.460 1.00 97.62 151 SER A CA 1
ATOM 1162 C C . SER A 1 151 ? 5.304 14.470 4.063 1.00 97.62 151 SER A C 1
ATOM 1164 O O . SER A 1 151 ? 5.201 15.335 3.190 1.00 97.62 151 SER A O 1
ATOM 1166 N N . ALA A 1 152 ? 6.494 14.146 4.584 1.00 97.38 152 ALA A N 1
ATOM 1167 C CA . ALA A 1 152 ? 7.745 14.802 4.191 1.00 97.38 152 ALA A CA 1
ATOM 1168 C C . ALA A 1 152 ? 8.077 14.647 2.690 1.00 97.38 152 ALA A C 1
ATOM 1170 O O . ALA A 1 152 ? 8.755 15.495 2.111 1.00 97.38 152 ALA A O 1
ATOM 1171 N N . CYS A 1 153 ? 7.580 13.591 2.042 1.00 96.25 153 CYS A N 1
ATOM 1172 C CA . CYS A 1 153 ? 7.714 13.342 0.606 1.00 96.25 153 CYS A CA 1
ATOM 1173 C C . CYS A 1 153 ? 6.494 13.792 -0.219 1.00 96.25 153 CYS A C 1
ATOM 1175 O O . CYS A 1 153 ? 6.404 13.434 -1.393 1.00 96.25 153 CYS A O 1
ATOM 1177 N N . SER A 1 154 ? 5.566 14.571 0.354 1.00 96.50 154 SER A N 1
ATOM 1178 C CA . SER A 1 154 ? 4.305 14.972 -0.299 1.00 96.50 154 SER A CA 1
ATOM 1179 C C . SER A 1 154 ? 3.443 13.783 -0.759 1.00 96.50 154 SER A C 1
ATOM 1181 O O . SER A 1 154 ? 2.762 13.854 -1.782 1.00 96.50 154 SER A O 1
ATOM 1183 N N . LEU A 1 155 ? 3.488 12.683 -0.004 1.00 98.06 155 LEU A N 1
ATOM 1184 C CA . LEU A 1 155 ? 2.646 11.500 -0.165 1.00 98.06 155 LEU A CA 1
ATOM 1185 C C . LEU A 1 155 ? 1.697 11.375 1.027 1.00 98.06 155 LEU A C 1
ATOM 1187 O O . LEU A 1 155 ? 2.061 11.700 2.155 1.00 98.06 155 LEU A O 1
ATOM 1191 N N . GLU A 1 156 ? 0.502 10.840 0.797 1.00 97.44 156 GLU A N 1
ATOM 1192 C CA . GLU A 1 156 ? -0.493 10.640 1.854 1.00 97.44 156 GLU A CA 1
ATOM 1193 C C . GLU A 1 156 ? -0.761 9.148 2.089 1.00 97.44 156 GLU A C 1
ATOM 1195 O O . GLU A 1 156 ? -1.239 8.446 1.199 1.00 97.44 156 GLU A O 1
ATOM 1200 N N . ILE A 1 157 ? -0.479 8.642 3.292 1.00 98.00 157 ILE A N 1
ATOM 1201 C CA . ILE A 1 157 ? -0.982 7.322 3.698 1.00 98.00 157 ILE A CA 1
ATOM 1202 C C . ILE A 1 157 ? -2.343 7.523 4.350 1.00 98.00 1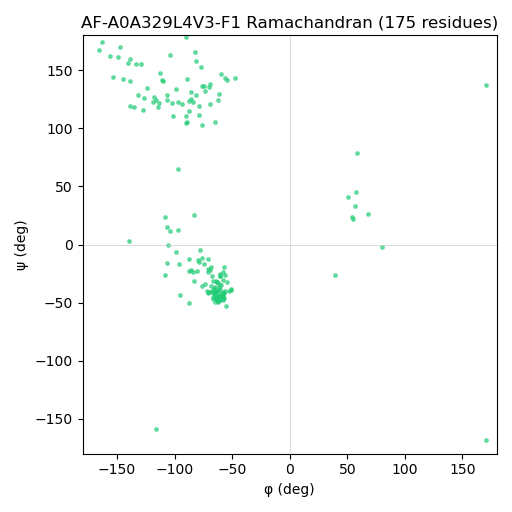57 ILE A C 1
ATOM 1204 O O . ILE A 1 157 ? -2.439 8.040 5.460 1.00 98.00 157 ILE A O 1
ATOM 1208 N N . THR A 1 158 ? -3.398 7.162 3.624 1.00 97.38 158 THR A N 1
ATOM 1209 C CA . THR A 1 158 ? -4.770 7.556 3.967 1.00 97.38 158 THR A CA 1
ATOM 1210 C C . THR A 1 158 ? -5.440 6.625 4.966 1.00 97.38 158 THR A C 1
ATOM 1212 O O . THR A 1 158 ? -6.443 7.019 5.561 1.00 97.38 158 THR A O 1
ATOM 1215 N N . ASP A 1 159 ? -4.958 5.385 5.082 1.00 98.12 159 ASP A N 1
ATOM 1216 C CA . ASP A 1 159 ? -5.445 4.396 6.044 1.00 98.12 159 ASP A CA 1
ATOM 1217 C C . ASP A 1 159 ? -4.469 3.213 6.182 1.00 98.12 159 ASP A C 1
ATOM 1219 O O . ASP A 1 159 ? -3.585 3.000 5.342 1.00 98.12 159 ASP A O 1
ATOM 1223 N N . HIS A 1 160 ? -4.692 2.410 7.217 1.00 97.81 160 HIS A N 1
ATOM 1224 C CA . HIS A 1 160 ? -4.097 1.099 7.407 1.00 97.81 160 HIS A CA 1
ATOM 1225 C C . HIS A 1 160 ? -5.185 0.118 7.860 1.00 97.81 160 HIS A C 1
ATOM 1227 O O . HIS A 1 160 ? -5.808 0.302 8.907 1.00 97.81 160 HIS A O 1
ATOM 1233 N N . LEU A 1 161 ? -5.426 -0.914 7.051 1.00 97.44 161 LEU A N 1
ATOM 1234 C CA . LEU A 1 161 ? -6.375 -1.981 7.339 1.00 97.44 161 LEU A CA 1
ATOM 1235 C C . LEU A 1 161 ? -5.665 -3.197 7.934 1.00 97.44 161 LEU A C 1
ATOM 1237 O O . LEU A 1 161 ? -4.806 -3.785 7.280 1.00 97.44 161 LEU A O 1
ATOM 1241 N N . ILE A 1 162 ? -6.075 -3.612 9.130 1.00 95.50 162 ILE A N 1
ATOM 1242 C CA . ILE A 1 162 ? -5.721 -4.918 9.696 1.00 95.50 162 ILE A CA 1
ATOM 1243 C C . ILE A 1 162 ? -6.759 -5.927 9.217 1.00 95.50 162 ILE A C 1
ATOM 1245 O O . ILE A 1 162 ? -7.958 -5.720 9.406 1.00 95.50 162 ILE A O 1
ATOM 1249 N N . LEU A 1 163 ? -6.315 -6.991 8.559 1.00 92.75 163 LEU A N 1
ATOM 1250 C CA . LEU A 1 163 ? -7.161 -7.925 7.827 1.00 92.75 163 LEU A CA 1
ATOM 1251 C C . LEU A 1 163 ? -7.152 -9.298 8.502 1.00 92.75 163 LEU A C 1
ATOM 1253 O O . LEU A 1 163 ? -6.105 -9.944 8.598 1.00 92.75 163 LEU A O 1
ATOM 1257 N N . GLY A 1 164 ? -8.343 -9.757 8.882 1.00 88.56 164 GLY A N 1
ATOM 1258 C CA . GLY A 1 164 ? -8.584 -11.061 9.492 1.00 88.56 164 GLY A CA 1
ATOM 1259 C C . GLY A 1 164 ? -9.471 -11.965 8.630 1.00 88.56 164 GLY A C 1
ATOM 1260 O O . GLY A 1 164 ? -9.591 -11.783 7.410 1.00 88.56 164 GLY A O 1
ATOM 1261 N N . ASP A 1 165 ? -10.091 -12.966 9.252 1.00 84.12 165 ASP A N 1
ATOM 1262 C CA . ASP A 1 165 ? -11.019 -13.899 8.601 1.00 84.12 165 ASP A CA 1
ATOM 1263 C C . ASP A 1 165 ? -12.387 -13.265 8.356 1.00 84.12 165 ASP A C 1
ATOM 1265 O O . ASP A 1 165 ? -13.208 -13.137 9.258 1.00 84.12 165 ASP A O 1
ATOM 1269 N N . ASN A 1 166 ? -12.642 -12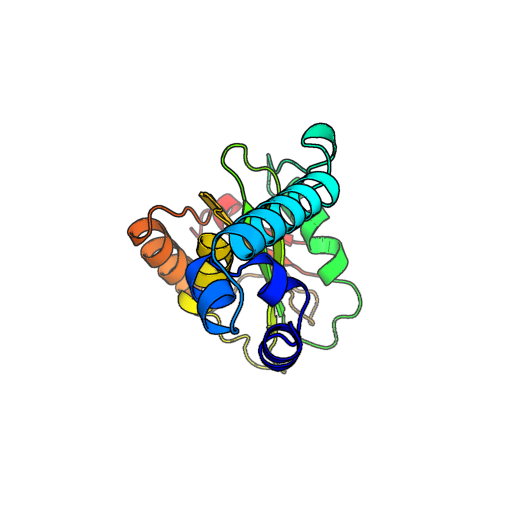.881 7.098 1.00 82.06 166 ASN A N 1
ATOM 1270 C CA . ASN A 1 166 ? -13.862 -12.180 6.676 1.00 82.06 166 ASN A CA 1
ATOM 1271 C C . ASN A 1 166 ? -14.146 -10.893 7.472 1.00 82.06 166 ASN A C 1
ATOM 1273 O O . ASN A 1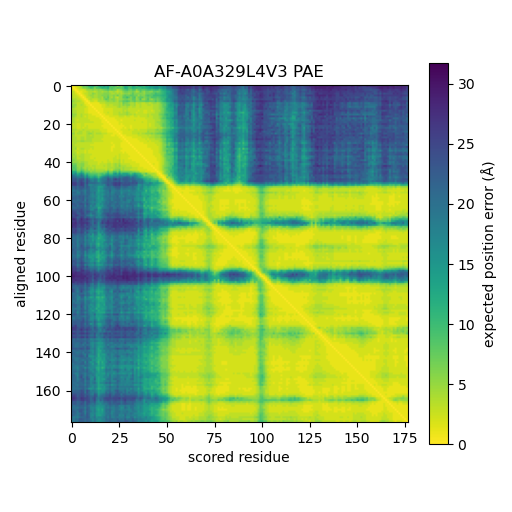 166 ? -15.283 -10.427 7.524 1.00 82.06 166 ASN A O 1
ATOM 1277 N N . CYS A 1 167 ? -13.116 -10.314 8.084 1.00 90.31 167 CYS A N 1
ATOM 1278 C CA . CYS A 1 167 ? -13.196 -9.087 8.856 1.00 90.31 167 CYS A CA 1
ATOM 1279 C C . CYS A 1 167 ? -11.991 -8.191 8.565 1.00 90.31 167 CYS A C 1
ATOM 1281 O O . CYS A 1 167 ? -10.946 -8.642 8.081 1.00 90.31 167 CYS A O 1
ATOM 1283 N N . TYR A 1 168 ? -12.146 -6.906 8.871 1.00 95.81 168 TYR A N 1
ATOM 1284 C CA . TYR A 1 168 ? -11.045 -5.960 8.891 1.00 95.81 168 TYR A CA 1
ATOM 1285 C C . TYR A 1 168 ? -11.279 -4.868 9.935 1.00 95.81 168 TYR A C 1
ATOM 1287 O O . TYR A 1 168 ? -12.408 -4.628 10.368 1.00 95.81 168 TYR A O 1
ATOM 1295 N N . VAL A 1 169 ? -10.203 -4.185 10.312 1.00 97.50 169 VAL A N 1
ATOM 1296 C CA . VAL A 1 169 ? -10.236 -2.960 11.113 1.00 97.50 169 VAL A CA 1
ATOM 1297 C C . VAL A 1 169 ? -9.460 -1.874 10.386 1.00 97.50 169 VAL A C 1
ATOM 1299 O O . VAL A 1 169 ? -8.291 -2.060 10.070 1.00 97.50 169 VAL A O 1
ATOM 1302 N N . SER A 1 170 ? -10.099 -0.726 10.164 1.00 98.19 170 SER A N 1
ATOM 1303 C CA . SER A 1 170 ? -9.430 0.507 9.741 1.00 98.19 170 SER A CA 1
ATOM 1304 C C . SER A 1 170 ? -8.881 1.244 10.960 1.00 98.19 170 SER A C 1
ATOM 1306 O O . SER A 1 170 ? -9.637 1.592 11.877 1.00 98.19 170 SER A O 1
ATOM 1308 N N . LEU A 1 171 ? -7.569 1.498 10.983 1.00 98.00 171 LEU A N 1
ATOM 1309 C CA . LEU A 1 171 ? -6.954 2.310 12.036 1.00 98.00 171 LEU A CA 1
ATOM 1310 C C . LEU A 1 171 ? -7.524 3.733 12.035 1.00 98.00 171 LEU A C 1
ATOM 1312 O O . LEU A 1 171 ? -7.759 4.294 13.109 1.00 98.00 171 LEU A O 1
ATOM 1316 N N . ARG A 1 172 ? -7.808 4.289 10.850 1.00 97.56 172 ARG A N 1
ATOM 1317 C CA . ARG A 1 172 ? -8.399 5.623 10.713 1.00 97.56 172 ARG A CA 1
ATOM 1318 C C . ARG A 1 172 ? -9.825 5.682 11.252 1.00 97.56 172 ARG A C 1
ATOM 1320 O O . ARG A 1 172 ? -10.145 6.585 12.018 1.00 97.56 172 ARG A O 1
ATOM 1327 N N . GLN A 1 173 ? -10.689 4.721 10.911 1.00 96.94 173 GLN A N 1
ATOM 1328 C CA . GLN A 1 173 ? -12.060 4.680 11.447 1.00 96.94 173 GLN A CA 1
ATOM 1329 C C . GLN A 1 173 ? -12.084 4.476 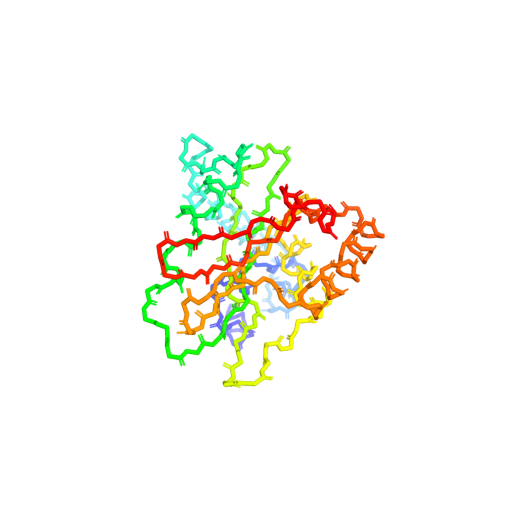12.965 1.00 96.94 173 GLN A C 1
ATOM 1331 O O . GLN A 1 173 ? -12.984 4.985 13.631 1.00 96.94 173 GLN A O 1
ATOM 1336 N N . LYS A 1 174 ? -11.096 3.765 13.524 1.00 96.25 174 LYS A N 1
ATOM 1337 C CA . LYS A 1 174 ? -10.929 3.630 14.978 1.00 96.25 174 LYS A CA 1
ATOM 1338 C C . LYS A 1 174 ? -10.307 4.856 15.659 1.00 96.25 174 LYS A C 1
ATOM 1340 O O . LYS A 1 174 ? -10.210 4.854 16.883 1.00 96.25 174 LYS A O 1
ATOM 1345 N N . GLY A 1 175 ? -9.891 5.880 14.910 1.00 96.56 175 GLY A N 1
ATOM 1346 C CA . GLY A 1 175 ? -9.250 7.080 15.457 1.00 96.56 175 GLY A CA 1
ATOM 1347 C C . GLY A 1 175 ? -7.864 6.821 16.057 1.00 96.56 175 GLY A C 1
ATOM 1348 O O . GLY A 1 175 ? -7.453 7.517 16.983 1.00 96.56 175 GLY A O 1
ATOM 1349 N N . LEU A 1 176 ? -7.161 5.788 15.580 1.00 95.50 176 LEU A N 1
ATOM 1350 C CA . LEU A 1 176 ? -5.816 5.433 16.048 1.00 95.50 176 LEU A CA 1
ATOM 1351 C C . LEU A 1 176 ? -4.712 6.187 15.288 1.00 95.50 176 LEU A C 1
ATOM 1353 O O . LEU A 1 176 ? -3.607 6.352 15.824 1.00 95.50 176 LEU A O 1
ATOM 1357 N N . ILE A 1 177 ? -5.030 6.658 14.079 1.00 94.81 177 ILE A N 1
ATOM 1358 C CA . ILE A 1 177 ? -4.198 7.475 13.184 1.00 94.81 177 ILE A CA 1
ATOM 1359 C C . ILE A 1 177 ? -4.999 8.646 12.616 1.00 94.81 177 ILE A C 1
ATOM 1361 O O . ILE A 1 177 ? -6.246 8.530 12.562 1.00 94.81 177 ILE A O 1
#

Sequence (177 aa):
MQLLFFRISTVQELLELTQEEIIECDIRPAKAKQIMSVLRLGKYLATPPASTRIIIKNPDDAYEVLKPHLLYRPNEKMVLIGLGTKNNVVFTEVISSGTLNSCLLTPLLVLRPLIKRNCTGGILGHVHPSGDCTPSPEDVLVTKTIMDAASACSLEITDHLILGDNCYVSLRQKGLI

pLDDT: mean 86.37, std 12.62, range [42.03, 98.5]

Secondary structure (DSSP, 8-state):
-HHHHHH--SHHHHHH--HHHHHHTT--HHHHHHHHHHHHHHHHHHSPPGGGS-B--SHHHHHHHHGGGGSS-SS-EEEEEEE-TTSBEEEEEEEEE--SS-----HHHHHHHHHHTT-SEEEEEEE-TT---PPPHHHHHHHHHHHHHHHHTT-EEEEEEEE-SS-EEETTTTT--

Foldseek 3Di:
DVLLCVVDDDPVRLLQDDLVVVVVSVDDSVVSVVSNVVSVVVCVVPDPDPVPFQADPDVVSVCVVCVVVLPPQPWKWKKKFFAAPRNTTQDIDTLFIDHDPDTDDALCSHVVVNVSSVGQEIEIEIEDSQQDQDDDPVNLVRVVNNQVVCVVVNHHHPWYWRGGDVDIDTCVVVVSD